Protein AF-A0A1G8QAU8-F1 (afdb_monomer_lite)

InterPro domains:
  IPR041407 MazG, C-terminal [PF18722] (185-366)

Organism: NCBI:txid29435

Foldseek 3Di:
DQPPVVQVVLLVLLVLLPPCPVPDLLVLLVQLLVLLVQLLVLLVCCVVPPPVDPSQVSNLASLLSNQSSLQVLLVLVVHGPSVLVCVLPVPFDWDWDADPDPPCGIDTHGDADPDALNRLSVQLSVLSVVSNVADSNRCDSVSSNSNVVSSVNNCRNSVHDVVSSSVVSSQQSCLARPDDPLVPADQPPPPADPLLFLDQKFKWWWAQDPVRWIWIDTVPDTFDDTDHCPDPDRPLCSLLVLLLLLCCQLLVAHLQVCVRSVNHRVVDVVCSPQRNNPLNNVLSVVLSVVVSVVCSVVVLCPPPPFDDVVNLVVNLVSCPPYPSNVRGSVSVRSSSNQSSVQSVVCVVPVIFMWIGHNSVSHIDTDRDDVVVVD

Sequence (374 aa):
MSGFQFITVYEGKISDTDRLSDKPWHLLSFGLYGEVGSILSVSKKAYRENAAFDQDKSLVEELGDALWYFSRLCNRRDTSVAKVLEVIYKDSSRYAISTSIKNHPIGFVPVQTKLDLIESSRVLGYKASAFLVSDVNQISSDLLEDFLKAYIDVVSSSGVSFKDVIDNNLEKSLGRFLPPALGELPDFDKGEDQDEQLPREFIIEVSQRSNGKTYMKKGDVFIGDPLTDNIEVEDGYRFHDVFHMAYAVILHWSPVFRALLKNKRKSNPEKDESQDGGRAIVIEEGLSAWIFSIAKEKDYFETQSELSFDILKNVKQFVQGYEVDVCPYALFEKAILDGYKVFRELKINGRGYIIGSREKRSLEYSLENPRDAT

Secondary structure (DSSP, 8-state):
--S-HHHHHHHHHSGGG-TTTTS-THHHHHHHHHHHHHHHHHHHHHHHHGGGS-HHHHHHHHHHHHHHHHHHHHHHTT--HHHHHHHHHHT--EEEEE--STT--EEEEEPPPS--HHHHHHHHHHHHHHHHHS-GGG--HHHHHHHHHHHHHHHHHH---HHHHHHHHHHHHHHHHSPP-GGGS--TTTTS-GGGSPPSEEEEEEEE-TTS-EEEEETTEEEEEEE---SSS--SGGGTHHHHHHIIIIIS--HHHHHHHT---TTSHHHHHHTSSHHHHHHHHHHHHHHHHHHHTTGGGTT-SS--HHHHHHHHHHTTTSGGGGS-HHHHHHHHHHHHHHHHHHHHHSEEEEEEETTTTEEEEESS-TTS--

Structure (mmCIF, N/CA/C/O backbone):
data_AF-A0A1G8QAU8-F1
#
_entry.id   AF-A0A1G8QAU8-F1
#
loop_
_atom_site.group_PDB
_atom_site.id
_atom_site.type_symbol
_atom_site.label_atom_id
_atom_site.label_alt_id
_atom_site.label_comp_id
_atom_site.label_asym_id
_atom_site.label_entity_id
_atom_site.label_seq_id
_atom_site.pdbx_PDB_ins_code
_atom_site.Cartn_x
_atom_site.Cartn_y
_atom_site.Cartn_z
_atom_site.occupancy
_atom_site.B_iso_or_equiv
_atom_site.auth_seq_id
_atom_site.auth_comp_id
_atom_site.auth_asym_id
_atom_site.auth_atom_id
_atom_site.pdbx_PDB_model_num
ATOM 1 N N . MET A 1 1 ? 0.252 -4.889 -35.640 1.00 48.31 1 MET A N 1
ATOM 2 C CA . MET A 1 1 ? 0.238 -5.091 -34.176 1.00 48.31 1 MET A CA 1
ATOM 3 C C . MET A 1 1 ? 1.651 -4.869 -33.680 1.00 48.31 1 MET A C 1
ATOM 5 O O . MET A 1 1 ? 2.558 -5.403 -34.308 1.00 48.31 1 MET A O 1
ATOM 9 N N . SER A 1 2 ? 1.833 -4.056 -32.635 1.00 58.66 2 SER A N 1
ATOM 10 C CA . SER A 1 2 ? 3.135 -3.918 -31.971 1.00 58.66 2 SER A CA 1
ATOM 11 C C . SER A 1 2 ? 3.600 -5.286 -31.470 1.00 58.66 2 SER A C 1
ATOM 13 O O . SER A 1 2 ? 2.790 -6.049 -30.941 1.00 58.66 2 SER A O 1
ATOM 15 N N . GLY A 1 3 ? 4.887 -5.601 -31.630 1.00 74.88 3 GLY A N 1
ATOM 16 C CA . GLY A 1 3 ? 5.480 -6.836 -31.101 1.00 74.88 3 GLY A CA 1
ATOM 17 C C . GLY A 1 3 ? 5.571 -6.873 -29.569 1.00 74.88 3 GLY A C 1
ATOM 18 O O . GLY A 1 3 ? 5.862 -7.926 -29.009 1.00 74.88 3 GLY A O 1
ATOM 19 N N . PHE A 1 4 ? 5.296 -5.755 -28.887 1.00 88.12 4 PHE A N 1
ATOM 20 C CA . PHE A 1 4 ? 5.461 -5.580 -27.440 1.00 88.12 4 PHE A CA 1
ATOM 21 C C . PHE A 1 4 ? 4.116 -5.453 -26.709 1.00 88.12 4 PHE A C 1
ATOM 23 O O . PHE A 1 4 ? 3.927 -4.587 -25.862 1.00 88.12 4 PHE A O 1
ATOM 30 N N . GLN A 1 5 ? 3.156 -6.333 -27.010 1.00 89.56 5 GLN A N 1
ATOM 31 C CA . GLN A 1 5 ? 1.798 -6.255 -26.451 1.00 89.56 5 GLN A CA 1
ATOM 32 C C . GLN A 1 5 ? 1.758 -6.217 -24.912 1.00 89.56 5 GLN A C 1
ATOM 34 O O . GLN A 1 5 ? 0.912 -5.526 -24.348 1.00 89.56 5 GLN A O 1
ATOM 39 N N . PHE A 1 6 ? 2.666 -6.921 -24.226 1.00 92.75 6 PHE A N 1
ATOM 40 C CA . PHE A 1 6 ? 2.698 -6.945 -22.760 1.00 92.75 6 PHE A CA 1
ATOM 41 C C . PHE A 1 6 ? 2.899 -5.541 -22.165 1.00 92.75 6 PHE A C 1
ATOM 43 O O . PHE A 1 6 ? 2.214 -5.192 -21.205 1.00 92.75 6 PHE A O 1
ATOM 50 N N . ILE A 1 7 ? 3.779 -4.720 -22.759 1.00 95.50 7 ILE A N 1
ATOM 51 C CA . ILE A 1 7 ? 4.048 -3.377 -22.242 1.00 95.50 7 ILE A CA 1
ATOM 52 C C . ILE A 1 7 ? 2.916 -2.425 -22.613 1.00 95.50 7 ILE A C 1
ATOM 54 O O . ILE A 1 7 ? 2.519 -1.620 -21.787 1.00 95.50 7 ILE A O 1
ATOM 58 N N . THR A 1 8 ? 2.303 -2.579 -23.792 1.00 95.56 8 THR A N 1
ATOM 59 C CA . THR A 1 8 ? 1.107 -1.802 -24.152 1.00 95.56 8 THR A CA 1
ATOM 60 C C . THR A 1 8 ? -0.039 -2.048 -23.168 1.00 95.56 8 THR A C 1
ATOM 62 O O . THR A 1 8 ? -0.718 -1.107 -22.761 1.00 95.56 8 THR A O 1
ATOM 65 N N . VAL A 1 9 ? -0.246 -3.304 -22.753 1.00 95.38 9 VAL A N 1
ATOM 66 C CA . VAL A 1 9 ? -1.246 -3.653 -21.731 1.00 95.38 9 VAL A CA 1
ATOM 67 C C . VAL A 1 9 ? -0.881 -3.042 -20.378 1.00 95.38 9 VAL A C 1
ATOM 69 O O . VAL A 1 9 ? -1.757 -2.494 -19.713 1.00 95.38 9 VAL A O 1
ATOM 72 N N . TYR A 1 10 ? 0.391 -3.110 -19.979 1.00 96.50 10 TYR A N 1
ATOM 73 C CA . TYR A 1 10 ? 0.882 -2.469 -18.760 1.00 96.50 10 TYR A CA 1
ATOM 74 C C . TYR A 1 10 ? 0.614 -0.955 -18.768 1.00 96.50 10 TYR A C 1
ATOM 76 O O . TYR A 1 10 ? -0.063 -0.457 -17.873 1.00 96.50 10 TYR A O 1
ATOM 84 N N . GLU A 1 11 ? 1.055 -0.244 -19.812 1.00 95.62 11 GLU A N 1
ATOM 85 C CA . GLU A 1 11 ? 0.909 1.210 -19.963 1.00 95.62 11 GLU A CA 1
ATOM 86 C C . GLU A 1 11 ? -0.553 1.665 -19.910 1.00 95.62 11 GLU A C 1
ATOM 88 O O . GLU A 1 11 ? -0.849 2.711 -19.327 1.00 95.62 11 GLU A O 1
ATOM 93 N N . GLY A 1 12 ? -1.456 0.872 -20.498 1.00 94.88 12 GLY A N 1
ATOM 94 C CA . GLY A 1 12 ? -2.895 1.120 -20.464 1.00 94.88 12 GLY A CA 1
ATOM 95 C C . GLY A 1 12 ? -3.521 0.902 -19.087 1.00 94.88 12 GLY A C 1
ATOM 96 O O . GLY A 1 12 ? -4.448 1.614 -18.735 1.00 94.88 12 GLY A O 1
ATOM 97 N N . LYS A 1 13 ? -3.019 -0.043 -18.283 1.00 94.69 13 LYS A N 1
ATOM 98 C CA . LYS A 1 13 ? -3.518 -0.258 -16.913 1.00 94.69 13 LYS A CA 1
ATOM 99 C C . LYS A 1 13 ? -3.046 0.825 -15.948 1.00 94.69 13 LYS A C 1
ATOM 101 O O . LYS A 1 13 ? -3.813 1.255 -15.096 1.00 94.69 13 LYS A O 1
ATOM 106 N N . ILE A 1 14 ? -1.793 1.264 -16.065 1.00 94.88 14 ILE A N 1
ATOM 107 C CA . ILE A 1 14 ? -1.234 2.271 -15.154 1.00 94.88 14 ILE A CA 1
ATOM 108 C C . ILE A 1 14 ? -1.636 3.708 -15.517 1.00 94.88 14 ILE A C 1
ATOM 110 O O . ILE A 1 14 ? -1.279 4.625 -14.779 1.00 94.88 14 ILE A O 1
ATOM 114 N N . SER A 1 15 ? -2.360 3.944 -16.621 1.00 92.12 15 SER A N 1
ATOM 115 C CA . SER A 1 15 ? -2.731 5.301 -17.052 1.00 92.12 15 SER A CA 1
ATOM 116 C C . SER A 1 15 ? -3.450 6.085 -15.964 1.00 92.12 15 SER A C 1
ATOM 118 O O . SER A 1 15 ? -3.092 7.228 -15.690 1.00 92.12 15 SER A O 1
ATOM 120 N N . ASP A 1 16 ? -4.384 5.421 -15.293 1.00 90.31 16 ASP A N 1
ATOM 121 C CA . ASP A 1 16 ? -5.290 6.039 -14.326 1.00 90.31 16 ASP A CA 1
ATOM 122 C C . ASP A 1 16 ? -4.643 6.182 -12.938 1.00 90.31 16 ASP A C 1
ATOM 124 O O . ASP A 1 16 ? -5.248 6.699 -12.003 1.00 90.31 16 ASP A O 1
ATOM 128 N N . THR A 1 17 ? -3.388 5.743 -12.803 1.00 92.56 17 THR A N 1
ATOM 129 C CA . THR A 1 17 ? -2.591 5.896 -11.579 1.00 92.56 17 THR A CA 1
ATOM 130 C C . THR A 1 17 ? -1.746 7.176 -11.576 1.00 92.56 17 THR A C 1
ATOM 132 O O . THR A 1 17 ? -1.158 7.509 -10.549 1.00 92.56 17 THR A O 1
ATOM 135 N N . ASP A 1 18 ? -1.684 7.921 -12.693 1.00 91.31 18 ASP A N 1
ATOM 136 C CA . ASP A 1 18 ? -0.905 9.164 -12.796 1.00 91.31 18 ASP A CA 1
ATOM 137 C C . ASP A 1 18 ? -1.572 10.326 -12.045 1.00 91.31 18 ASP A C 1
ATOM 139 O O . ASP A 1 18 ? -2.350 11.099 -12.601 1.00 91.31 18 ASP A O 1
ATOM 143 N N . ARG A 1 19 ? -1.204 10.496 -10.773 1.00 87.62 19 ARG A N 1
ATOM 144 C CA . ARG A 1 19 ? -1.598 11.660 -9.957 1.00 87.62 19 ARG A CA 1
ATOM 145 C C . ARG A 1 19 ? -0.753 12.912 -10.213 1.00 87.62 19 ARG A C 1
ATOM 147 O O . ARG A 1 19 ? -0.934 13.924 -9.538 1.00 87.62 19 ARG A O 1
ATOM 154 N N . LEU A 1 20 ? 0.189 12.851 -11.153 1.00 88.00 20 LEU A N 1
ATOM 155 C CA . LEU A 1 20 ? 1.069 13.955 -11.530 1.00 88.00 20 LEU A CA 1
ATOM 156 C C . LEU A 1 20 ? 0.673 14.565 -12.882 1.00 88.00 20 LEU A C 1
ATOM 158 O O . LEU A 1 20 ? 1.399 15.423 -13.394 1.00 88.00 20 LEU A O 1
ATOM 162 N N . SER A 1 21 ? -0.453 14.146 -13.478 1.00 84.19 21 SER A N 1
ATOM 163 C CA . SER A 1 21 ? -0.940 14.593 -14.794 1.00 84.19 21 SER A CA 1
ATOM 164 C C . SER A 1 21 ? -0.994 16.119 -14.931 1.00 84.19 21 SER A C 1
ATOM 166 O O . SER A 1 21 ? -0.590 16.666 -15.955 1.00 84.19 21 SER A O 1
ATOM 168 N N . ASP A 1 22 ? -1.435 16.803 -13.876 1.00 84.25 22 ASP A N 1
ATOM 169 C CA . ASP A 1 22 ? -1.596 18.259 -13.780 1.00 84.25 22 ASP A CA 1
ATOM 170 C C . ASP A 1 22 ? -0.401 18.970 -13.115 1.00 84.25 22 ASP A C 1
ATOM 172 O O . ASP A 1 22 ? -0.393 20.196 -12.987 1.00 84.25 22 ASP A O 1
ATOM 176 N N . LYS A 1 23 ? 0.608 18.218 -12.661 1.00 87.75 23 LYS A N 1
ATOM 177 C CA . LYS A 1 23 ? 1.760 18.744 -11.922 1.00 87.75 23 LYS A CA 1
ATOM 178 C C . LYS A 1 23 ? 2.941 19.057 -12.848 1.00 87.75 23 LYS A C 1
ATOM 180 O O . LYS A 1 23 ? 3.003 18.555 -13.976 1.00 87.75 23 LYS A O 1
ATOM 185 N N . PRO A 1 24 ? 3.912 19.872 -12.388 1.00 87.62 24 PRO A N 1
ATOM 186 C CA . PRO A 1 24 ? 5.117 20.144 -13.157 1.00 87.62 24 PRO A CA 1
ATOM 187 C C . PRO A 1 24 ? 5.857 18.860 -13.548 1.00 87.62 24 PRO A C 1
ATOM 189 O O . PRO A 1 24 ? 6.112 17.993 -12.713 1.00 87.62 24 PRO A O 1
ATOM 192 N N . TRP A 1 25 ? 6.246 18.764 -14.820 1.00 84.88 25 TRP A N 1
ATOM 193 C CA . TRP A 1 25 ? 6.845 17.554 -15.392 1.00 84.88 25 TRP A CA 1
ATOM 194 C C . TRP A 1 25 ? 8.134 17.111 -14.677 1.00 84.88 25 TRP A C 1
ATOM 196 O O . TRP A 1 25 ? 8.421 15.918 -14.633 1.00 84.88 25 TRP A O 1
ATOM 206 N N . HIS A 1 26 ? 8.890 18.046 -14.086 1.00 89.56 26 HIS A N 1
ATOM 207 C CA . HIS A 1 26 ? 10.154 17.752 -13.402 1.00 89.56 26 HIS A CA 1
ATOM 208 C C . HIS A 1 26 ? 9.980 16.802 -12.210 1.00 89.56 26 HIS A C 1
ATOM 210 O O . HIS A 1 26 ? 10.923 16.099 -11.862 1.00 89.56 26 HIS A O 1
ATOM 216 N N . LEU A 1 27 ? 8.778 16.716 -11.626 1.00 92.62 27 LEU A N 1
ATOM 217 C CA . LEU A 1 27 ? 8.480 15.739 -10.577 1.00 92.62 27 LEU A CA 1
ATOM 218 C C . LEU A 1 27 ? 8.604 14.295 -11.084 1.00 92.62 27 LEU A C 1
ATOM 220 O O . LEU A 1 27 ? 9.064 13.437 -10.337 1.00 92.62 27 LEU A O 1
ATOM 224 N N . LEU A 1 28 ? 8.276 14.031 -12.356 1.00 93.56 28 LEU A N 1
ATOM 225 C CA . LEU A 1 28 ? 8.479 12.713 -12.965 1.00 93.56 28 LEU A CA 1
ATOM 226 C C . LEU A 1 28 ? 9.967 12.393 -13.132 1.00 93.56 28 LEU A C 1
ATOM 228 O O . LEU A 1 28 ? 10.373 11.259 -12.900 1.00 93.56 28 LEU A O 1
ATOM 232 N N . SER A 1 29 ? 10.789 13.384 -13.490 1.00 93.44 29 SER A N 1
ATOM 233 C CA . SER A 1 29 ? 12.244 13.208 -13.565 1.00 93.44 29 SER A CA 1
ATOM 234 C C . SER A 1 29 ? 12.874 12.998 -12.193 1.00 93.44 29 SER A C 1
ATOM 236 O O . SER A 1 29 ? 13.786 12.185 -12.064 1.00 93.44 29 SER A O 1
ATOM 238 N N . PHE A 1 30 ? 12.395 13.706 -11.165 1.00 95.06 30 PHE A N 1
ATOM 239 C CA . PHE A 1 30 ? 12.854 13.514 -9.789 1.00 95.06 30 PHE A CA 1
ATOM 240 C C . PHE A 1 30 ? 12.496 12.120 -9.286 1.00 95.06 30 PHE A C 1
ATOM 242 O O . PHE A 1 30 ? 13.358 11.451 -8.727 1.00 95.06 30 PHE A O 1
ATOM 249 N N . GLY A 1 31 ? 11.264 11.675 -9.552 1.00 95.69 31 GLY A N 1
ATOM 250 C CA . GLY A 1 31 ? 10.817 10.316 -9.271 1.00 95.69 31 GLY A CA 1
ATOM 251 C C . GLY A 1 31 ? 11.693 9.282 -9.968 1.00 95.69 31 GLY A C 1
ATOM 252 O O . GLY A 1 31 ? 12.359 8.509 -9.293 1.00 95.69 31 GLY A O 1
ATOM 253 N N . LEU A 1 32 ? 11.809 9.345 -11.302 1.00 97.50 32 LEU A N 1
ATOM 254 C CA . LEU A 1 32 ? 12.638 8.417 -12.080 1.00 97.50 32 LEU A CA 1
ATOM 255 C C . LEU A 1 32 ? 14.073 8.331 -11.546 1.00 97.50 32 LEU A C 1
ATOM 257 O O . LEU A 1 32 ? 14.613 7.240 -11.375 1.00 97.50 32 LEU A O 1
ATOM 261 N N . TYR A 1 33 ? 14.701 9.481 -11.293 1.00 97.25 33 TYR A N 1
ATOM 262 C CA . TYR A 1 33 ? 16.070 9.521 -10.791 1.00 97.25 33 TYR A CA 1
ATOM 263 C C . TYR A 1 33 ? 16.183 8.981 -9.359 1.00 97.25 33 TYR A C 1
ATOM 265 O O . TYR A 1 33 ? 17.166 8.313 -9.038 1.00 97.25 33 TYR A O 1
ATOM 273 N N . GLY A 1 34 ? 15.178 9.241 -8.518 1.00 97.56 34 GLY A N 1
ATOM 274 C CA . GLY A 1 34 ? 15.058 8.686 -7.172 1.00 97.56 34 GLY A CA 1
ATOM 275 C C . GLY A 1 34 ? 15.015 7.160 -7.185 1.00 97.56 34 GLY A C 1
ATOM 276 O O . GLY A 1 34 ? 15.871 6.539 -6.556 1.00 97.56 34 GLY A O 1
ATOM 277 N N . GLU A 1 35 ? 14.118 6.568 -7.978 1.00 97.88 35 GLU A N 1
ATOM 278 C CA . GLU A 1 35 ? 13.985 5.104 -8.076 1.00 97.88 35 GLU A CA 1
ATOM 279 C C . GLU A 1 35 ? 15.244 4.455 -8.657 1.00 97.88 35 GLU A C 1
ATOM 281 O O . GLU A 1 35 ? 15.717 3.423 -8.182 1.00 97.88 35 GLU A O 1
ATOM 286 N N . VAL A 1 36 ? 15.884 5.098 -9.639 1.00 98.38 36 VAL A N 1
ATOM 287 C CA . VAL A 1 36 ? 17.190 4.641 -10.127 1.00 98.38 36 VAL A CA 1
ATOM 288 C C . VAL A 1 36 ? 18.245 4.700 -9.014 1.00 98.38 36 VAL A C 1
ATOM 290 O O . VAL A 1 36 ? 19.023 3.761 -8.855 1.00 98.38 36 VAL A O 1
ATOM 293 N N . GLY A 1 37 ? 18.254 5.744 -8.184 1.00 97.94 37 GLY A N 1
ATOM 294 C CA . GLY A 1 37 ? 19.102 5.819 -6.990 1.00 97.94 37 GLY A CA 1
ATOM 295 C C . GLY A 1 37 ? 18.850 4.683 -5.987 1.00 97.94 37 GLY A C 1
ATOM 296 O O . GLY A 1 37 ? 19.805 4.153 -5.397 1.00 97.94 37 GLY A O 1
ATOM 297 N N . SER A 1 38 ? 17.596 4.258 -5.830 1.00 96.69 38 SER A N 1
ATOM 298 C CA . SER A 1 38 ? 17.225 3.078 -5.044 1.00 96.69 38 SER A CA 1
ATOM 299 C C . SER A 1 38 ? 17.772 1.790 -5.666 1.00 96.69 38 SER A C 1
ATOM 301 O O . SER A 1 38 ? 18.429 1.023 -4.959 1.00 96.69 38 SER A O 1
ATOM 303 N N . ILE A 1 39 ? 17.661 1.598 -6.988 1.00 97.44 39 ILE A N 1
ATOM 304 C CA . ILE A 1 39 ? 18.277 0.467 -7.718 1.00 97.44 39 ILE A CA 1
ATOM 305 C C . ILE A 1 39 ? 19.795 0.409 -7.474 1.00 97.44 39 ILE A C 1
ATOM 307 O O . ILE A 1 39 ? 20.339 -0.658 -7.169 1.00 97.44 39 ILE A O 1
ATOM 311 N N . LEU A 1 40 ? 20.498 1.547 -7.549 1.00 96.50 40 LEU A N 1
ATOM 312 C CA . LEU A 1 40 ? 21.934 1.619 -7.237 1.00 96.50 40 LEU A CA 1
ATOM 313 C C . LEU A 1 40 ? 22.211 1.225 -5.778 1.00 96.50 40 LEU A C 1
ATOM 315 O O . LEU A 1 40 ? 23.188 0.529 -5.486 1.00 96.50 40 LEU A O 1
ATOM 319 N N . SER A 1 41 ? 21.358 1.658 -4.850 1.00 95.12 41 SER A N 1
ATOM 320 C CA . SER A 1 41 ? 21.486 1.343 -3.425 1.00 95.12 41 SER A CA 1
ATOM 321 C C . SER A 1 41 ? 21.289 -0.145 -3.142 1.00 95.12 41 SER A C 1
ATOM 323 O O . SER A 1 41 ? 22.064 -0.714 -2.371 1.00 95.12 41 SER A O 1
ATOM 325 N N . VAL A 1 42 ? 20.303 -0.775 -3.782 1.00 92.81 42 VAL A N 1
ATOM 326 C CA . VAL A 1 42 ? 20.032 -2.218 -3.708 1.00 92.81 42 VAL A CA 1
ATOM 327 C C . VAL A 1 42 ? 21.190 -3.008 -4.320 1.00 92.81 42 VAL A C 1
ATOM 329 O O . VAL A 1 42 ? 21.727 -3.898 -3.666 1.00 92.81 42 VAL A O 1
ATOM 332 N N . SER A 1 43 ? 21.675 -2.612 -5.499 1.00 91.00 43 SER A N 1
ATOM 333 C CA . SER A 1 43 ? 22.819 -3.252 -6.171 1.00 91.00 43 SER A CA 1
ATOM 334 C C . SER A 1 43 ? 24.101 -3.186 -5.333 1.00 91.00 43 SER A C 1
ATOM 336 O O . SER A 1 43 ? 24.825 -4.171 -5.192 1.00 91.00 43 SER A O 1
ATOM 338 N N . LYS A 1 44 ? 24.360 -2.042 -4.686 1.00 92.19 44 LYS A N 1
ATOM 339 C CA . LYS A 1 44 ? 25.470 -1.883 -3.734 1.00 92.19 44 LYS A CA 1
ATOM 340 C C . LYS A 1 44 ? 25.327 -2.808 -2.519 1.00 92.19 44 LYS A C 1
ATOM 342 O O . LYS A 1 44 ? 26.323 -3.374 -2.071 1.00 92.19 44 LYS A O 1
ATOM 347 N N . LYS A 1 45 ? 24.119 -2.933 -1.954 1.00 89.50 45 LYS A N 1
ATOM 348 C CA . LYS A 1 45 ? 23.850 -3.826 -0.811 1.00 89.50 45 LYS A CA 1
ATOM 349 C C . LYS A 1 45 ? 24.045 -5.287 -1.201 1.00 89.50 45 LYS A C 1
ATOM 351 O O . LYS A 1 45 ? 24.766 -5.981 -0.497 1.00 89.50 45 LYS A O 1
ATOM 356 N N . ALA A 1 46 ? 23.509 -5.706 -2.345 1.00 84.62 46 ALA A N 1
ATOM 357 C CA . ALA A 1 46 ? 23.701 -7.040 -2.906 1.00 84.62 46 ALA A CA 1
ATOM 358 C C . ALA A 1 46 ? 25.186 -7.419 -3.014 1.00 84.62 46 ALA A C 1
ATOM 360 O O . ALA A 1 46 ? 25.601 -8.472 -2.535 1.00 84.62 46 ALA A O 1
ATOM 361 N N . TYR A 1 47 ? 26.012 -6.511 -3.542 1.00 83.69 47 TYR A N 1
ATOM 362 C CA . TYR A 1 47 ? 27.458 -6.723 -3.623 1.00 83.69 47 TYR A CA 1
ATOM 363 C C . TYR A 1 47 ? 28.131 -6.852 -2.244 1.00 83.69 47 TYR A C 1
ATOM 365 O O . TYR A 1 47 ? 29.076 -7.621 -2.082 1.00 83.69 47 TYR A O 1
ATOM 373 N N . ARG A 1 48 ? 27.659 -6.106 -1.235 1.00 83.75 48 ARG A N 1
ATOM 374 C CA . ARG A 1 48 ? 28.226 -6.110 0.125 1.00 83.75 48 ARG A CA 1
ATOM 375 C C . ARG A 1 48 ? 27.791 -7.317 0.962 1.00 83.75 48 ARG A C 1
ATOM 377 O O . ARG A 1 48 ? 28.587 -7.820 1.748 1.00 83.75 48 ARG A O 1
ATOM 384 N N . GLU A 1 49 ? 26.525 -7.708 0.859 1.00 78.00 49 GLU A N 1
ATOM 385 C CA . GLU A 1 49 ? 25.839 -8.587 1.820 1.00 78.00 49 GLU A CA 1
ATOM 386 C C . GLU A 1 49 ? 25.548 -9.990 1.267 1.00 78.00 49 GLU A C 1
ATOM 388 O O . GLU A 1 49 ? 25.208 -10.888 2.039 1.00 78.00 49 GLU A O 1
ATOM 393 N N . ASN A 1 50 ? 25.768 -10.211 -0.037 1.00 68.50 50 ASN A N 1
ATOM 394 C CA . ASN A 1 50 ? 25.628 -11.505 -0.710 1.00 68.50 50 ASN A CA 1
ATOM 395 C C . ASN A 1 50 ? 24.276 -12.181 -0.361 1.00 68.50 50 ASN A C 1
ATOM 397 O O . ASN A 1 50 ? 23.245 -11.514 -0.345 1.00 68.50 50 ASN A O 1
ATOM 401 N N . ALA A 1 51 ? 24.259 -13.481 -0.042 1.00 62.00 51 ALA A N 1
ATOM 402 C CA . ALA A 1 51 ? 23.041 -14.271 0.182 1.00 62.00 51 ALA A CA 1
ATOM 403 C C . ALA A 1 51 ? 22.160 -13.859 1.388 1.00 62.00 51 ALA A C 1
ATOM 405 O O . ALA A 1 51 ? 21.097 -14.444 1.578 1.00 62.00 51 ALA A O 1
ATOM 406 N N . ALA A 1 52 ? 22.582 -12.907 2.228 1.00 60.59 52 ALA A N 1
ATOM 407 C CA . ALA A 1 52 ? 21.806 -12.471 3.397 1.00 60.59 52 ALA A CA 1
ATOM 408 C C . ALA A 1 52 ? 20.752 -11.394 3.074 1.00 60.59 52 ALA A C 1
ATOM 410 O O . ALA A 1 52 ? 19.941 -11.054 3.936 1.00 60.59 52 ALA A O 1
ATOM 411 N N . PHE A 1 53 ? 20.768 -10.847 1.857 1.00 67.12 53 PHE A N 1
ATOM 412 C CA . PHE A 1 53 ? 19.890 -9.768 1.424 1.00 67.12 53 PHE A CA 1
ATOM 413 C C . PHE A 1 53 ? 18.898 -10.285 0.373 1.00 67.12 53 PHE A C 1
ATOM 415 O O . PHE A 1 53 ? 19.315 -10.850 -0.636 1.00 67.12 53 PHE A O 1
ATOM 422 N N . ASP A 1 54 ? 17.593 -10.082 0.599 1.00 74.12 54 ASP A N 1
ATOM 423 C CA . ASP A 1 54 ? 16.533 -10.371 -0.385 1.00 74.12 54 ASP A CA 1
ATOM 424 C C . ASP A 1 54 ? 16.575 -9.327 -1.515 1.00 74.12 54 ASP A C 1
ATOM 426 O O . ASP A 1 54 ? 15.798 -8.365 -1.585 1.00 74.12 54 ASP A O 1
ATOM 430 N N . GLN A 1 55 ? 17.597 -9.490 -2.354 1.00 79.62 55 GLN A N 1
ATOM 431 C CA . GLN A 1 55 ? 17.905 -8.635 -3.487 1.00 79.62 55 GLN A CA 1
ATOM 432 C C . GLN A 1 55 ? 16.766 -8.640 -4.500 1.00 79.62 55 GLN A C 1
ATOM 434 O O . GLN A 1 55 ? 16.423 -7.578 -5.016 1.00 79.62 55 GLN A O 1
ATOM 439 N N . ASP A 1 56 ? 16.197 -9.811 -4.775 1.00 84.25 56 ASP A N 1
ATOM 440 C CA . ASP A 1 56 ? 15.244 -9.993 -5.863 1.00 84.25 56 ASP A CA 1
ATOM 441 C C . ASP A 1 56 ? 13.960 -9.225 -5.582 1.00 84.25 56 ASP A C 1
ATOM 443 O O . ASP A 1 56 ? 13.538 -8.427 -6.418 1.00 84.25 56 ASP A O 1
ATOM 447 N N . LYS A 1 57 ? 13.391 -9.366 -4.377 1.00 87.31 57 LYS A N 1
ATOM 448 C CA . LYS A 1 57 ? 12.185 -8.622 -3.994 1.00 87.31 57 LYS A CA 1
ATOM 449 C C . LYS A 1 57 ? 12.403 -7.111 -4.058 1.00 87.31 57 LYS A C 1
ATOM 451 O O . LYS A 1 57 ? 11.564 -6.394 -4.598 1.00 87.31 57 LYS A O 1
ATOM 456 N N . SER A 1 58 ? 13.537 -6.638 -3.539 1.00 90.00 58 SER A N 1
ATOM 457 C CA . SER A 1 58 ? 13.858 -5.207 -3.539 1.00 90.00 58 SER A CA 1
ATOM 458 C C . SER A 1 58 ? 14.063 -4.682 -4.963 1.00 90.00 58 SER A C 1
ATOM 460 O O . SER A 1 58 ? 13.479 -3.673 -5.333 1.00 90.00 58 SER A O 1
ATOM 462 N N . LEU A 1 59 ? 14.845 -5.371 -5.803 1.00 93.81 59 LEU A N 1
ATOM 463 C CA . LEU A 1 59 ? 15.067 -4.949 -7.189 1.00 93.81 59 LEU A CA 1
ATOM 464 C C . LEU A 1 59 ? 13.780 -4.964 -8.008 1.00 93.81 59 LEU A C 1
ATOM 466 O O . LEU A 1 59 ? 13.569 -4.037 -8.782 1.00 93.81 59 LEU A O 1
ATOM 470 N N . VAL A 1 60 ? 12.932 -5.984 -7.843 1.00 96.38 60 VAL A N 1
ATOM 471 C CA . VAL A 1 60 ? 11.628 -6.071 -8.516 1.00 96.38 60 VAL A CA 1
ATOM 472 C C . VAL A 1 60 ? 10.788 -4.826 -8.236 1.00 96.38 60 VAL A C 1
ATOM 474 O O . VAL A 1 60 ? 10.231 -4.246 -9.169 1.00 96.38 60 VAL A O 1
ATOM 477 N N . GLU A 1 61 ? 10.750 -4.386 -6.977 1.00 94.75 61 GLU A N 1
ATOM 478 C CA . GLU A 1 61 ? 9.997 -3.204 -6.562 1.00 94.75 61 GLU A CA 1
ATOM 479 C C . GLU A 1 61 ? 10.539 -1.916 -7.205 1.00 94.75 61 GLU A C 1
ATOM 481 O O . GLU A 1 61 ? 9.777 -1.186 -7.848 1.00 94.75 61 GLU A O 1
ATOM 486 N N . GLU A 1 62 ? 11.846 -1.667 -7.080 1.00 97.06 62 GLU A N 1
ATOM 487 C CA . GLU A 1 62 ? 12.487 -0.432 -7.559 1.00 97.06 62 GLU A CA 1
ATOM 488 C C . GLU A 1 62 ? 12.527 -0.352 -9.097 1.00 97.06 62 GLU A C 1
ATOM 490 O O . GLU A 1 62 ? 12.301 0.703 -9.693 1.00 97.06 62 GLU A O 1
ATOM 495 N N . LEU A 1 63 ? 12.765 -1.481 -9.779 1.00 98.38 63 LEU A N 1
ATOM 496 C CA . LEU A 1 63 ? 12.691 -1.564 -11.243 1.00 98.38 63 LEU A CA 1
ATOM 497 C C . LEU A 1 63 ? 11.275 -1.291 -11.743 1.00 98.38 63 LEU A C 1
ATOM 499 O O . LEU A 1 63 ? 11.107 -0.699 -12.813 1.00 98.38 63 LEU A O 1
ATOM 503 N N . GLY A 1 64 ? 10.269 -1.724 -10.988 1.00 98.00 64 GLY A N 1
ATOM 504 C CA . GLY A 1 64 ? 8.871 -1.468 -11.284 1.00 98.00 64 GLY A CA 1
ATOM 505 C C . GLY A 1 64 ? 8.538 0.020 -11.212 1.00 98.00 64 GLY A C 1
ATOM 506 O O . GLY A 1 64 ? 7.920 0.558 -12.130 1.00 98.00 64 GLY A O 1
ATOM 507 N N . ASP A 1 65 ? 8.994 0.702 -10.161 1.00 97.38 65 ASP A N 1
ATOM 508 C CA . ASP A 1 65 ? 8.747 2.137 -9.976 1.00 97.38 65 ASP A CA 1
ATOM 509 C C . ASP A 1 65 ? 9.496 2.982 -11.010 1.00 97.38 65 ASP A C 1
ATOM 511 O O . ASP A 1 65 ? 8.910 3.880 -11.623 1.00 97.38 65 ASP A O 1
ATOM 515 N N . ALA A 1 66 ? 10.746 2.627 -11.321 1.00 98.44 66 ALA A N 1
ATOM 516 C CA . ALA A 1 66 ? 11.485 3.253 -12.413 1.00 98.44 66 ALA A CA 1
ATOM 517 C C . ALA A 1 66 ? 10.765 3.088 -13.769 1.00 98.44 66 ALA A C 1
ATOM 519 O O . ALA A 1 66 ? 10.668 4.047 -14.541 1.00 98.44 66 ALA A O 1
ATOM 520 N N . LEU A 1 67 ? 10.210 1.902 -14.056 1.00 98.50 67 LEU A N 1
ATOM 521 C CA . LEU A 1 67 ? 9.423 1.662 -15.271 1.00 98.50 67 LEU A CA 1
ATOM 522 C C . LEU A 1 67 ? 8.149 2.511 -15.307 1.00 98.50 67 LEU A C 1
ATOM 524 O O . LEU A 1 67 ? 7.809 3.052 -16.363 1.00 98.50 67 LEU A O 1
ATOM 528 N N . TRP A 1 68 ? 7.471 2.659 -14.168 1.00 98.00 68 TRP A N 1
ATOM 529 C CA . TRP A 1 68 ? 6.274 3.487 -14.052 1.00 98.00 68 TRP A CA 1
ATOM 530 C C . TRP A 1 68 ? 6.579 4.946 -14.409 1.00 98.00 68 TRP A C 1
ATOM 532 O O . TRP A 1 68 ? 5.959 5.496 -15.327 1.00 98.00 68 TRP A O 1
ATOM 542 N N . TYR A 1 69 ? 7.591 5.554 -13.774 1.00 97.50 69 TYR A N 1
ATOM 543 C CA . TYR A 1 69 ? 7.986 6.940 -14.063 1.00 97.50 69 TYR A CA 1
ATOM 544 C C . TYR A 1 69 ? 8.452 7.116 -15.508 1.00 97.50 69 TYR A C 1
ATOM 546 O O . TYR A 1 69 ? 8.068 8.085 -16.169 1.00 97.50 69 TYR A O 1
ATOM 554 N N . PHE A 1 70 ? 9.232 6.168 -16.034 1.00 97.62 70 PHE A N 1
ATOM 555 C CA . PHE A 1 70 ? 9.674 6.206 -17.424 1.00 97.62 70 PHE A CA 1
ATOM 556 C C . PHE A 1 70 ? 8.497 6.116 -18.408 1.00 97.62 70 PHE A C 1
ATOM 558 O O . PHE A 1 70 ? 8.462 6.851 -19.398 1.00 97.62 70 PHE A O 1
ATOM 565 N N . SER A 1 71 ? 7.489 5.285 -18.119 1.00 97.06 71 SER A N 1
ATOM 566 C CA . SER A 1 71 ? 6.254 5.218 -18.908 1.00 97.06 71 SER A CA 1
ATOM 567 C C . SER A 1 71 ? 5.495 6.546 -18.886 1.00 97.06 71 SER A C 1
ATOM 569 O O . SER A 1 71 ? 5.045 7.008 -19.938 1.00 97.06 71 SER A O 1
ATOM 571 N N . ARG A 1 72 ? 5.393 7.205 -17.723 1.00 94.94 72 ARG A N 1
ATOM 572 C CA . ARG A 1 72 ? 4.761 8.532 -17.626 1.00 94.94 72 ARG A CA 1
ATOM 573 C C . ARG A 1 72 ? 5.533 9.587 -18.420 1.00 94.94 72 ARG A C 1
ATOM 575 O O . ARG A 1 72 ? 4.919 10.376 -19.132 1.00 94.94 72 ARG A O 1
ATOM 582 N N . LEU A 1 73 ? 6.867 9.570 -18.377 1.00 93.69 73 LEU A N 1
ATOM 583 C CA . LEU A 1 73 ? 7.705 10.463 -19.187 1.00 93.69 73 LEU A CA 1
ATOM 584 C C . LEU A 1 73 ? 7.534 10.217 -20.691 1.00 93.69 73 LEU A C 1
ATOM 586 O O . LEU A 1 73 ? 7.389 11.178 -21.445 1.00 93.69 73 LEU A O 1
ATOM 590 N N . CYS A 1 74 ? 7.480 8.955 -21.129 1.00 94.50 74 CYS A N 1
ATOM 591 C CA . CYS A 1 74 ? 7.160 8.612 -22.517 1.00 94.50 74 CYS A CA 1
ATOM 592 C C . CYS A 1 74 ? 5.797 9.186 -22.928 1.00 94.50 74 CYS A C 1
ATOM 594 O O . CYS A 1 74 ? 5.677 9.793 -23.993 1.00 94.50 74 CYS A O 1
ATOM 596 N N . ASN A 1 75 ? 4.789 9.061 -22.061 1.00 92.69 75 ASN A N 1
ATOM 597 C CA . ASN A 1 75 ? 3.462 9.609 -22.316 1.00 92.69 75 ASN A CA 1
ATOM 598 C C . ASN A 1 75 ? 3.471 11.144 -22.446 1.00 92.69 75 ASN A C 1
ATOM 600 O O . ASN A 1 75 ? 2.859 11.664 -23.374 1.00 92.69 75 ASN A O 1
ATOM 604 N N . ARG A 1 76 ? 4.241 11.875 -21.621 1.00 89.88 76 ARG A N 1
ATOM 605 C CA . ARG A 1 76 ? 4.420 13.341 -21.765 1.00 89.88 76 ARG A CA 1
ATOM 606 C C . ARG A 1 76 ? 5.143 13.771 -23.044 1.00 89.88 76 ARG A C 1
ATOM 608 O O . ARG A 1 76 ? 5.180 14.960 -23.347 1.00 89.88 76 ARG A O 1
ATOM 615 N N . ARG A 1 77 ? 5.723 12.826 -23.785 1.00 90.44 77 ARG A N 1
ATOM 616 C CA . ARG A 1 77 ? 6.357 13.032 -25.097 1.00 90.44 77 ARG A CA 1
ATOM 617 C C . ARG A 1 77 ? 5.519 12.494 -26.252 1.00 90.44 77 ARG A C 1
ATOM 619 O O . ARG A 1 77 ? 6.064 12.265 -27.329 1.00 90.44 77 ARG A O 1
ATOM 626 N N . ASP A 1 78 ? 4.232 12.232 -26.021 1.00 91.81 78 ASP A N 1
ATOM 627 C CA . ASP A 1 78 ? 3.316 11.645 -27.005 1.00 91.81 78 ASP A CA 1
ATOM 628 C C . ASP A 1 78 ? 3.845 10.326 -27.614 1.00 91.81 78 ASP A C 1
ATOM 630 O O . ASP A 1 78 ? 3.534 9.931 -28.746 1.00 91.81 78 ASP A O 1
ATOM 634 N N . THR A 1 79 ? 4.661 9.605 -26.840 1.00 94.94 79 THR A N 1
ATOM 635 C CA . THR A 1 79 ? 5.207 8.294 -27.187 1.00 94.94 79 THR A CA 1
ATOM 636 C C . THR A 1 79 ? 4.846 7.259 -26.119 1.00 94.94 79 THR A C 1
ATOM 638 O O . THR A 1 79 ? 4.017 7.492 -25.244 1.00 94.94 79 THR A O 1
ATOM 641 N N . SER A 1 80 ? 5.405 6.061 -26.240 1.00 96.12 80 SER A N 1
ATOM 642 C CA . SER A 1 80 ? 5.139 4.919 -25.361 1.00 96.12 80 SER A CA 1
ATOM 643 C C . SER A 1 80 ? 6.397 4.078 -25.238 1.00 96.12 80 SER A C 1
ATOM 645 O O . SER A 1 80 ? 7.176 4.017 -26.195 1.00 96.12 80 SER A O 1
ATOM 647 N N . VAL A 1 81 ? 6.541 3.352 -24.137 1.00 97.06 81 VAL A N 1
ATOM 648 C CA . VAL A 1 81 ? 7.619 2.378 -23.949 1.00 97.06 81 VAL A CA 1
ATOM 649 C C . VAL A 1 81 ? 7.595 1.342 -25.077 1.00 97.06 81 VAL A C 1
ATOM 651 O O . VAL A 1 81 ? 8.649 1.022 -25.620 1.00 97.06 81 VAL A O 1
ATOM 654 N N . ALA A 1 82 ? 6.410 0.899 -25.522 1.00 96.12 82 ALA A N 1
ATOM 655 C CA . ALA A 1 82 ? 6.272 -0.015 -26.663 1.00 96.12 82 ALA A CA 1
ATOM 656 C C . ALA A 1 82 ? 6.969 0.500 -27.937 1.00 96.12 82 ALA A C 1
ATOM 658 O O . ALA A 1 82 ? 7.764 -0.217 -28.540 1.00 96.12 82 ALA A O 1
ATOM 659 N N . LYS A 1 83 ? 6.716 1.758 -28.321 1.00 95.50 83 LYS A N 1
ATOM 660 C CA . LYS A 1 83 ? 7.362 2.406 -29.479 1.00 95.50 83 LYS A CA 1
ATOM 661 C C . LYS A 1 83 ? 8.881 2.503 -29.314 1.00 95.50 83 LYS A C 1
ATOM 663 O O . LYS A 1 83 ? 9.606 2.277 -30.276 1.00 95.50 83 LYS A O 1
ATOM 668 N N . VAL A 1 84 ? 9.370 2.816 -28.112 1.00 95.88 84 VAL A N 1
ATOM 669 C CA . VAL A 1 84 ? 10.819 2.881 -27.845 1.00 95.88 84 VAL A CA 1
ATOM 670 C C . VAL A 1 84 ? 11.448 1.486 -27.978 1.00 95.88 84 VAL A C 1
ATOM 672 O O . VAL A 1 84 ? 12.471 1.336 -28.642 1.00 95.88 84 VAL A O 1
ATOM 675 N N . LEU A 1 85 ? 10.804 0.439 -27.445 1.00 94.31 85 LEU A N 1
ATOM 676 C CA . LEU A 1 85 ? 11.248 -0.953 -27.612 1.00 94.31 85 LEU A CA 1
ATOM 677 C C . LEU A 1 85 ? 11.273 -1.388 -29.082 1.00 94.31 85 LEU A C 1
ATOM 679 O O . LEU A 1 85 ? 12.201 -2.084 -29.491 1.00 94.31 85 LEU A O 1
ATOM 683 N N . GLU A 1 86 ? 10.287 -0.980 -29.886 1.00 92.94 86 GLU A N 1
ATOM 684 C CA . GLU A 1 86 ? 10.271 -1.259 -31.327 1.00 92.94 86 GLU A CA 1
ATOM 685 C C . GLU A 1 86 ? 11.520 -0.729 -32.025 1.00 92.94 86 GLU A C 1
ATOM 687 O O . GLU A 1 86 ? 12.111 -1.460 -32.820 1.00 92.94 86 GLU A O 1
ATOM 692 N N . VAL A 1 87 ? 11.952 0.492 -31.695 1.00 92.62 87 VAL A N 1
ATOM 693 C CA . VAL A 1 87 ? 13.170 1.084 -32.264 1.00 92.62 87 VAL A CA 1
ATOM 694 C C . VAL A 1 87 ? 14.416 0.351 -31.776 1.00 92.62 87 VAL A C 1
ATOM 696 O O . VAL A 1 87 ? 15.209 -0.099 -32.602 1.00 92.62 87 VAL A O 1
ATOM 699 N N . ILE A 1 88 ? 14.554 0.147 -30.459 1.00 91.50 88 ILE A N 1
ATOM 700 C CA . ILE A 1 88 ? 15.706 -0.549 -29.859 1.00 91.50 88 ILE A CA 1
ATOM 701 C C . ILE A 1 88 ? 15.898 -1.922 -30.499 1.00 91.50 88 ILE A C 1
ATOM 703 O O . ILE A 1 88 ? 17.011 -2.308 -30.864 1.00 91.50 88 ILE A O 1
ATOM 707 N N . TYR A 1 89 ? 14.810 -2.677 -30.641 1.00 88.25 89 TYR A N 1
ATOM 708 C CA . TYR A 1 89 ? 14.913 -4.057 -31.072 1.00 88.25 89 TYR A CA 1
ATOM 709 C C . TYR A 1 89 ? 14.919 -4.239 -32.579 1.00 88.25 89 TYR A C 1
ATOM 711 O O . TYR A 1 89 ? 15.369 -5.303 -33.002 1.00 88.25 89 TYR A O 1
ATOM 719 N N . LYS A 1 90 ? 14.489 -3.262 -33.388 1.00 87.25 90 LYS A N 1
ATOM 720 C CA . LYS A 1 90 ? 14.402 -3.382 -34.854 1.00 87.25 90 LYS A CA 1
ATOM 721 C C . LYS A 1 90 ? 15.643 -4.023 -35.483 1.00 87.25 90 LYS A C 1
ATOM 723 O O . LYS A 1 90 ? 15.492 -4.986 -36.229 1.00 87.25 90 LYS A O 1
ATOM 728 N N . ASP A 1 91 ? 16.829 -3.567 -35.081 1.00 79.62 91 ASP A N 1
ATOM 729 C CA . ASP A 1 91 ? 18.124 -4.011 -35.619 1.00 79.62 91 ASP A CA 1
ATOM 730 C C . ASP A 1 91 ? 19.010 -4.717 -34.569 1.00 79.62 91 ASP A C 1
ATOM 732 O O . ASP A 1 91 ? 20.207 -4.927 -34.768 1.00 79.62 91 ASP A O 1
ATOM 736 N N . SER A 1 92 ? 18.433 -5.102 -33.427 1.00 82.94 92 SER A N 1
ATOM 737 C CA . SER A 1 92 ? 19.167 -5.798 -32.366 1.00 82.94 92 SER A CA 1
ATOM 738 C C . SER A 1 92 ? 19.437 -7.261 -32.719 1.00 82.94 92 SER A C 1
ATOM 740 O O . SER A 1 92 ? 18.569 -7.959 -33.246 1.00 82.94 92 SER A O 1
ATOM 742 N N . SER A 1 93 ? 20.618 -7.756 -32.337 1.00 86.56 93 SER A N 1
ATOM 743 C CA . SER A 1 93 ? 20.945 -9.187 -32.400 1.00 86.56 93 SER A CA 1
ATOM 744 C C . SER A 1 93 ? 20.071 -9.992 -31.433 1.00 86.56 93 SER A C 1
ATOM 746 O O . SER A 1 93 ? 19.809 -9.559 -30.308 1.00 86.56 93 SER A O 1
ATOM 748 N N . ARG A 1 94 ? 19.617 -11.175 -31.864 1.00 89.81 94 ARG A N 1
ATOM 749 C CA . ARG A 1 94 ? 18.708 -12.044 -31.099 1.00 89.81 94 ARG A CA 1
ATOM 750 C C . ARG A 1 94 ? 19.063 -13.511 -31.301 1.00 89.81 94 ARG A C 1
ATOM 752 O O . ARG A 1 94 ? 19.522 -13.893 -32.377 1.00 89.81 94 ARG A O 1
ATOM 759 N N . TYR A 1 95 ? 18.771 -14.332 -30.301 1.00 91.56 95 TYR A N 1
ATOM 760 C CA . TYR A 1 95 ? 18.765 -15.784 -30.438 1.00 91.56 95 TYR A CA 1
ATOM 761 C C . TYR A 1 95 ? 17.348 -16.276 -30.726 1.00 91.56 95 TYR A C 1
ATOM 763 O O . TYR A 1 95 ? 16.383 -15.788 -30.135 1.00 91.56 95 TYR A O 1
ATOM 771 N N . ALA A 1 96 ? 17.227 -17.261 -31.616 1.00 93.94 96 ALA A N 1
ATOM 772 C CA . ALA A 1 96 ? 16.015 -18.057 -31.741 1.00 93.94 96 ALA A CA 1
ATOM 773 C C . ALA A 1 96 ? 16.089 -19.217 -30.740 1.00 93.94 96 ALA A C 1
ATOM 775 O O . ALA A 1 96 ? 17.067 -19.964 -30.728 1.00 93.94 96 ALA A O 1
ATOM 776 N N . ILE A 1 97 ? 15.065 -19.360 -29.907 1.00 94.94 97 ILE A N 1
ATOM 777 C CA . ILE A 1 97 ? 14.954 -20.414 -28.896 1.00 94.94 97 ILE A CA 1
ATOM 778 C C . ILE A 1 97 ? 13.684 -21.232 -29.123 1.00 94.94 97 ILE A C 1
ATOM 780 O O . ILE A 1 97 ? 12.693 -20.719 -29.645 1.00 94.94 97 ILE A O 1
ATOM 784 N N . SER A 1 98 ? 13.688 -22.496 -28.705 1.00 95.94 98 SER A N 1
ATOM 785 C CA . SER A 1 98 ? 12.460 -23.288 -28.594 1.00 95.94 98 SER A CA 1
ATOM 786 C C . SER A 1 98 ? 11.671 -22.867 -27.355 1.00 95.94 98 SER A C 1
ATOM 788 O O . SER A 1 98 ? 12.271 -22.655 -26.301 1.00 95.94 98 SER A O 1
ATOM 790 N N . THR A 1 99 ? 10.342 -22.797 -27.447 1.00 94.88 99 THR A N 1
ATOM 791 C CA . THR A 1 99 ? 9.478 -22.492 -26.291 1.00 94.88 99 THR A CA 1
ATOM 792 C C . THR A 1 99 ? 8.532 -23.647 -25.959 1.00 94.88 99 THR A C 1
ATOM 794 O O . THR A 1 99 ? 8.243 -24.494 -26.803 1.00 94.88 99 THR A O 1
ATOM 797 N N . SER A 1 100 ? 8.004 -23.647 -24.732 1.00 95.25 100 SER A N 1
ATOM 798 C CA . SER A 1 100 ? 6.960 -24.581 -24.279 1.00 95.25 100 SER A CA 1
ATOM 799 C C . SER A 1 100 ? 5.530 -24.069 -24.528 1.00 95.25 100 SER A C 1
ATOM 801 O O . SER A 1 100 ? 4.565 -24.662 -24.045 1.00 95.25 100 SER A O 1
ATOM 803 N N . ILE A 1 101 ? 5.362 -22.953 -25.245 1.00 92.81 101 ILE A N 1
ATOM 804 C CA . ILE A 1 101 ? 4.063 -22.307 -25.456 1.00 92.81 101 ILE A CA 1
ATOM 805 C C . ILE A 1 101 ? 3.364 -22.960 -26.657 1.00 92.81 101 ILE A C 1
ATOM 807 O O . ILE A 1 101 ? 3.865 -22.931 -27.784 1.00 92.81 101 ILE A O 1
ATOM 811 N N . LYS A 1 102 ? 2.176 -23.543 -26.432 1.00 94.25 102 LYS A N 1
ATOM 812 C CA . LYS A 1 102 ? 1.363 -24.162 -27.498 1.00 94.25 102 LYS A CA 1
ATOM 813 C C . LYS A 1 102 ? 1.146 -23.172 -28.648 1.00 94.25 102 LYS A C 1
ATOM 815 O O . LYS A 1 102 ? 0.811 -22.020 -28.405 1.00 94.25 102 LYS A O 1
ATOM 820 N N . ASN A 1 103 ? 1.308 -23.639 -29.888 1.00 95.00 103 ASN A N 1
ATOM 821 C CA . ASN A 1 103 ? 1.223 -22.847 -31.128 1.00 95.00 103 ASN A CA 1
ATOM 822 C C . ASN A 1 103 ? 2.300 -21.755 -31.310 1.00 95.00 103 ASN A C 1
ATOM 824 O O . ASN A 1 103 ? 2.306 -21.087 -32.340 1.00 95.00 103 ASN A O 1
ATOM 828 N N . HIS A 1 104 ? 3.247 -21.613 -30.377 1.00 93.19 104 HIS A N 1
ATOM 829 C CA . HIS A 1 104 ? 4.347 -20.648 -30.448 1.00 93.19 104 HIS A CA 1
ATOM 830 C C . HIS A 1 104 ? 5.703 -21.353 -30.243 1.00 93.19 104 HIS A C 1
ATOM 832 O O . HIS A 1 104 ? 6.400 -21.093 -29.264 1.00 93.19 104 HIS A O 1
ATOM 838 N N . PRO A 1 105 ? 6.103 -22.268 -31.148 1.00 94.31 105 PRO A N 1
ATOM 839 C CA . PRO A 1 105 ? 7.244 -23.164 -30.930 1.00 94.31 105 PRO A CA 1
ATOM 840 C C . PRO A 1 105 ? 8.607 -22.457 -30.901 1.00 94.31 105 PRO A C 1
ATOM 842 O O . PRO A 1 105 ? 9.572 -23.025 -30.395 1.00 94.31 105 PRO A O 1
ATOM 845 N N . ILE A 1 106 ? 8.693 -21.235 -31.438 1.00 95.12 106 ILE A N 1
ATOM 846 C CA . ILE A 1 106 ? 9.927 -20.451 -31.540 1.00 95.12 106 ILE A CA 1
ATOM 847 C C . ILE A 1 106 ? 9.718 -19.093 -30.871 1.00 95.12 106 ILE A C 1
ATOM 849 O O . ILE A 1 106 ? 8.739 -18.403 -31.153 1.00 95.12 106 ILE A O 1
ATOM 853 N N . GLY A 1 107 ? 10.662 -18.711 -30.014 1.00 91.94 107 GLY A N 1
ATOM 854 C CA . GLY A 1 107 ? 10.764 -17.389 -29.408 1.00 91.94 107 GLY A CA 1
ATOM 855 C C . GLY A 1 107 ? 12.052 -16.697 -29.840 1.00 91.94 107 GLY A C 1
ATOM 856 O O . GLY A 1 107 ? 13.054 -17.356 -30.116 1.00 91.94 107 GLY A O 1
ATOM 857 N N . PHE A 1 108 ? 12.036 -15.367 -29.884 1.00 89.94 108 PHE A N 1
ATOM 858 C CA . PHE A 1 108 ? 13.241 -14.568 -30.086 1.00 89.94 108 PHE A CA 1
ATOM 859 C C . PHE A 1 108 ? 13.592 -13.872 -28.782 1.00 89.94 108 PHE A C 1
ATOM 861 O O . PHE A 1 108 ? 12.792 -13.088 -28.275 1.00 89.94 108 PHE A O 1
ATOM 868 N N . VAL A 1 109 ? 14.784 -14.147 -28.262 1.00 89.00 109 VAL A N 1
ATOM 869 C CA . VAL A 1 109 ? 15.303 -13.490 -27.060 1.00 89.00 109 VAL A CA 1
ATOM 870 C C . VAL A 1 109 ? 16.466 -12.580 -27.430 1.00 89.00 109 VAL A C 1
ATOM 872 O O . VAL A 1 109 ? 17.275 -12.941 -28.293 1.00 89.00 109 VAL A O 1
ATOM 875 N N . PRO A 1 110 ? 16.556 -11.384 -26.832 1.00 86.31 110 PRO A N 1
ATOM 876 C CA . PRO A 1 110 ? 17.691 -10.508 -27.064 1.00 86.31 110 PRO A CA 1
ATOM 877 C C . PRO A 1 110 ? 18.982 -11.146 -26.545 1.00 86.31 110 PRO A C 1
ATOM 879 O O . PRO A 1 110 ? 18.961 -11.952 -25.614 1.00 86.31 110 PRO A O 1
ATOM 882 N N . VAL A 1 111 ? 20.111 -10.803 -27.167 1.00 85.50 111 VAL A N 1
ATOM 883 C CA . VAL A 1 111 ? 21.423 -11.217 -26.652 1.00 85.50 111 VAL A CA 1
ATOM 884 C C . VAL A 1 111 ? 21.616 -10.601 -25.268 1.00 85.50 111 VAL A C 1
ATOM 886 O O . VAL A 1 111 ? 21.412 -9.402 -25.095 1.00 85.50 111 VAL A O 1
ATOM 889 N N . GLN A 1 112 ? 22.000 -11.430 -24.296 1.00 82.19 112 GLN A N 1
ATOM 890 C CA . GLN A 1 112 ? 22.235 -10.987 -22.926 1.00 82.19 112 GLN A CA 1
ATOM 891 C C . GLN A 1 112 ? 23.344 -9.932 -22.874 1.00 82.19 112 GLN A C 1
ATOM 893 O O . GLN A 1 112 ? 24.346 -10.023 -23.596 1.00 82.19 112 GLN A O 1
ATOM 898 N N . THR A 1 113 ? 23.179 -8.954 -21.986 1.00 85.25 113 THR A N 1
ATOM 899 C CA . THR A 1 113 ? 24.236 -7.991 -21.692 1.00 85.25 113 THR A CA 1
ATOM 900 C C . THR A 1 113 ? 25.466 -8.684 -21.105 1.00 85.25 113 THR A C 1
ATOM 902 O O . THR A 1 113 ? 25.361 -9.705 -20.426 1.00 85.25 113 THR A O 1
ATOM 905 N N . LYS A 1 114 ? 26.654 -8.137 -21.380 1.00 90.38 114 LYS A N 1
ATOM 906 C CA . LYS A 1 114 ? 27.919 -8.603 -20.780 1.00 90.38 114 LYS A CA 1
ATOM 907 C C . LYS A 1 114 ? 28.268 -7.860 -19.489 1.00 90.38 114 LYS A C 1
ATOM 909 O O . LYS A 1 114 ? 29.288 -8.169 -18.882 1.00 90.38 114 LYS A O 1
ATOM 914 N N . LEU A 1 115 ? 27.478 -6.850 -19.127 1.00 92.19 115 LEU A N 1
ATOM 915 C CA . LEU A 1 115 ? 27.676 -6.071 -17.913 1.00 92.19 115 LEU A CA 1
ATOM 916 C C . LEU A 1 115 ? 27.197 -6.869 -16.700 1.00 92.19 115 LEU A C 1
ATOM 918 O O . LEU A 1 115 ? 26.162 -7.532 -16.759 1.00 92.19 115 LEU A O 1
ATOM 922 N N . ASP A 1 116 ? 27.938 -6.781 -15.598 1.00 92.94 116 ASP A N 1
ATOM 923 C CA . ASP A 1 116 ? 27.420 -7.198 -14.298 1.00 92.94 116 ASP A CA 1
ATOM 924 C C . ASP A 1 116 ? 26.424 -6.163 -13.748 1.00 92.94 116 ASP A C 1
ATOM 926 O O . ASP A 1 116 ? 26.264 -5.068 -14.299 1.00 92.94 116 ASP A O 1
ATOM 930 N N . LEU A 1 117 ? 25.747 -6.517 -12.652 1.00 92.31 117 LEU A N 1
ATOM 931 C CA . LEU A 1 117 ? 24.724 -5.676 -12.033 1.00 92.31 117 LEU A CA 1
ATOM 932 C C . LEU A 1 117 ? 25.250 -4.302 -11.592 1.00 92.31 117 LEU A C 1
ATOM 934 O O . LEU A 1 117 ? 24.521 -3.311 -11.671 1.00 92.31 117 LEU A O 1
ATOM 938 N N . ILE A 1 118 ? 26.496 -4.218 -11.124 1.00 94.00 118 ILE A N 1
ATOM 939 C CA . ILE A 1 118 ? 27.075 -2.955 -10.658 1.00 94.00 118 ILE A CA 1
ATOM 940 C C . ILE A 1 118 ? 27.327 -2.034 -11.849 1.00 94.00 118 ILE A C 1
ATOM 942 O O . ILE A 1 118 ? 26.905 -0.874 -11.823 1.00 94.00 118 ILE A O 1
ATOM 946 N N . GLU A 1 119 ? 27.949 -2.544 -12.911 1.00 96.25 119 GLU A N 1
ATOM 947 C CA . GLU A 1 119 ? 28.226 -1.756 -14.108 1.00 96.25 119 GLU A CA 1
ATOM 948 C C . GLU A 1 119 ? 26.949 -1.351 -14.843 1.00 96.25 119 GLU A C 1
ATOM 950 O O . GLU A 1 119 ? 26.805 -0.178 -15.201 1.00 96.25 119 GLU A O 1
ATOM 955 N N . SER A 1 120 ? 25.984 -2.260 -15.015 1.00 96.88 120 SER A N 1
ATOM 956 C CA . SER A 1 120 ? 24.700 -1.908 -15.633 1.00 96.88 120 SER A CA 1
ATOM 957 C C . SER A 1 120 ? 23.954 -0.855 -14.810 1.00 96.88 120 SER A C 1
ATOM 959 O O . SER A 1 120 ? 23.423 0.100 -15.375 1.00 96.88 120 SER A O 1
ATOM 961 N N . SER A 1 121 ? 23.971 -0.961 -13.475 1.00 97.00 121 SER A N 1
ATOM 962 C CA . SER A 1 121 ? 23.328 0.026 -12.594 1.00 97.00 121 SER A CA 1
ATOM 963 C C . SER A 1 121 ? 24.019 1.384 -12.665 1.00 97.00 121 SER A C 1
ATOM 965 O O . SER A 1 121 ? 23.356 2.417 -12.722 1.00 97.00 121 SER A O 1
ATOM 967 N N . ARG A 1 122 ? 25.356 1.411 -12.732 1.00 97.56 122 ARG A N 1
ATOM 968 C CA . ARG A 1 122 ? 26.123 2.649 -12.922 1.00 97.56 122 ARG A CA 1
ATOM 969 C C . ARG A 1 122 ? 25.756 3.336 -14.241 1.00 97.56 122 ARG A C 1
ATOM 971 O O . ARG A 1 122 ? 25.575 4.555 -14.262 1.00 97.56 122 ARG A O 1
ATOM 978 N N . VAL A 1 123 ? 25.636 2.571 -15.329 1.00 98.12 123 VAL A N 1
ATOM 979 C CA . VAL A 1 123 ? 25.207 3.091 -16.638 1.00 98.12 123 VAL A CA 1
ATOM 980 C C . VAL A 1 123 ? 23.776 3.625 -16.564 1.00 98.12 123 VAL A C 1
ATOM 982 O O . VAL A 1 123 ? 23.540 4.749 -17.008 1.00 98.12 123 VAL A O 1
ATOM 985 N N . LEU A 1 124 ? 22.849 2.883 -15.950 1.00 98.44 124 LEU A N 1
ATOM 986 C CA . LEU A 1 124 ? 21.466 3.325 -15.750 1.00 98.44 124 LEU A CA 1
ATOM 987 C C . LEU A 1 124 ? 21.401 4.655 -14.986 1.00 98.44 124 LEU A C 1
ATOM 989 O O . LEU A 1 124 ? 20.737 5.582 -15.443 1.00 98.44 124 LEU A O 1
ATOM 993 N N . GLY A 1 125 ? 22.149 4.793 -13.886 1.00 97.81 125 GLY A N 1
ATOM 994 C CA . GLY A 1 125 ? 22.236 6.038 -13.114 1.00 97.81 125 GLY A CA 1
ATOM 995 C C . GLY A 1 125 ? 22.713 7.231 -13.944 1.00 97.81 125 GLY A C 1
ATOM 996 O O . GLY A 1 125 ? 22.112 8.307 -13.912 1.00 97.81 125 GLY A O 1
ATOM 997 N N . TYR A 1 126 ? 23.757 7.030 -14.751 1.00 97.44 126 TYR A N 1
ATOM 998 C CA . TYR A 1 126 ? 24.249 8.064 -15.659 1.00 97.44 126 TYR A CA 1
ATOM 999 C C . TYR A 1 126 ? 23.187 8.475 -16.690 1.00 97.44 126 TYR A C 1
ATOM 1001 O O . TYR A 1 126 ? 22.945 9.671 -16.863 1.00 97.44 126 TYR A O 1
ATOM 1009 N N . LYS A 1 127 ? 22.501 7.512 -17.321 1.00 97.19 127 LYS A N 1
ATOM 1010 C CA . LYS A 1 127 ? 21.427 7.794 -18.289 1.00 97.19 127 LYS A CA 1
ATOM 1011 C C . LYS A 1 127 ? 20.222 8.477 -17.640 1.00 97.19 127 LYS A C 1
ATOM 1013 O O . LYS A 1 127 ? 19.665 9.397 -18.230 1.00 97.19 127 LYS A O 1
ATOM 1018 N N . ALA A 1 128 ? 19.871 8.106 -16.410 1.00 96.94 128 ALA A N 1
ATOM 1019 C CA . ALA A 1 128 ? 18.808 8.754 -15.646 1.00 96.94 128 ALA A CA 1
ATOM 1020 C C . ALA A 1 128 ? 19.107 10.236 -15.363 1.00 96.94 128 ALA A C 1
ATOM 1022 O O . ALA A 1 128 ? 18.206 11.068 -15.443 1.00 96.94 128 ALA A O 1
ATOM 1023 N N . SER A 1 129 ? 20.367 10.602 -15.089 1.00 95.31 129 SER A N 1
ATOM 1024 C CA . SER A 1 129 ? 20.725 11.998 -14.775 1.00 95.31 129 SER A CA 1
ATOM 1025 C C . SER A 1 129 ? 20.428 12.984 -15.910 1.00 95.31 129 SER A C 1
ATOM 1027 O O . SER A 1 129 ? 20.159 14.157 -15.657 1.00 95.31 129 SER A O 1
ATOM 1029 N N . ALA A 1 130 ? 20.410 12.518 -17.163 1.00 93.69 130 ALA A N 1
ATOM 1030 C CA . ALA A 1 130 ? 20.117 13.366 -18.312 1.00 93.69 130 ALA A CA 1
ATOM 1031 C C . ALA A 1 130 ? 18.667 13.896 -18.299 1.00 93.69 130 ALA A C 1
ATOM 1033 O O . ALA A 1 130 ? 18.405 14.978 -18.827 1.00 93.69 130 ALA A O 1
ATOM 1034 N N . PHE A 1 131 ? 17.738 13.206 -17.624 1.00 93.06 131 PHE A N 1
ATOM 1035 C CA . PHE A 1 131 ? 16.356 13.670 -17.438 1.00 93.06 131 PHE A CA 1
ATOM 1036 C C . PHE A 1 131 ? 16.220 14.813 -16.425 1.00 93.06 131 PHE A C 1
ATOM 1038 O O . PHE A 1 131 ? 15.186 15.479 -16.407 1.00 93.06 131 PHE A O 1
ATOM 1045 N N . LEU A 1 132 ? 17.237 15.054 -15.588 1.00 91.19 132 LEU A N 1
ATOM 1046 C CA . LEU A 1 132 ? 17.231 16.154 -14.617 1.00 91.19 132 LEU A CA 1
ATOM 1047 C C . LEU A 1 132 ? 17.573 17.505 -15.251 1.00 91.19 132 LEU A C 1
ATOM 1049 O O . LEU A 1 132 ? 17.193 18.545 -14.721 1.00 91.19 132 LEU A O 1
ATOM 1053 N N . VAL A 1 133 ? 18.314 17.492 -16.360 1.00 86.50 133 VAL A N 1
ATOM 1054 C CA . VAL A 1 133 ? 18.836 18.704 -17.015 1.00 86.50 133 VAL A CA 1
ATOM 1055 C C . VAL A 1 133 ? 18.112 19.054 -18.314 1.00 86.50 133 VAL A C 1
ATOM 1057 O O . VAL A 1 133 ? 18.262 20.166 -18.812 1.00 86.50 133 VAL A O 1
ATOM 1060 N N . SER A 1 134 ? 17.339 18.122 -18.870 1.00 80.62 134 SER A N 1
ATOM 1061 C CA . SER A 1 134 ? 16.619 18.306 -20.135 1.00 80.62 134 SER A CA 1
ATOM 1062 C C . SER A 1 134 ? 15.232 18.881 -19.881 1.00 80.62 134 SER A C 1
ATOM 1064 O O . SER A 1 134 ? 14.521 18.327 -19.057 1.00 80.62 134 SER A O 1
ATOM 1066 N N . ASP A 1 135 ? 14.792 19.913 -20.607 1.00 77.31 135 ASP A N 1
ATOM 1067 C CA . ASP A 1 135 ? 13.365 20.284 -20.618 1.00 77.31 135 ASP A CA 1
ATOM 1068 C C . ASP A 1 135 ? 12.534 19.116 -21.179 1.00 77.31 135 ASP A C 1
ATOM 1070 O O . ASP A 1 135 ? 12.995 18.435 -22.100 1.00 77.31 135 ASP A O 1
ATOM 1074 N N . VAL A 1 136 ? 11.305 18.889 -20.692 1.00 73.75 136 VAL A N 1
ATOM 1075 C CA . VAL A 1 136 ? 10.431 17.834 -21.239 1.00 73.75 136 VAL A CA 1
ATOM 1076 C C . VAL A 1 136 ? 10.307 17.941 -22.756 1.00 73.75 136 VAL A C 1
ATOM 1078 O O . VAL A 1 136 ? 10.412 16.939 -23.451 1.00 73.75 136 VAL A O 1
ATOM 1081 N N . ASN A 1 137 ? 10.206 19.148 -23.313 1.00 77.25 137 ASN A N 1
ATOM 1082 C CA . ASN A 1 137 ? 10.097 19.339 -24.758 1.00 77.25 137 ASN A CA 1
ATOM 1083 C C . ASN A 1 137 ? 11.378 18.977 -25.525 1.00 77.25 137 ASN A C 1
ATOM 1085 O O . ASN A 1 137 ? 11.330 18.728 -26.733 1.00 77.25 137 ASN A O 1
ATOM 1089 N N . GLN A 1 138 ? 12.505 18.916 -24.818 1.00 80.44 138 GLN A N 1
ATOM 1090 C CA . GLN A 1 138 ? 13.838 18.615 -25.327 1.00 80.44 138 GLN A CA 1
ATOM 1091 C C . GLN A 1 138 ? 14.272 17.168 -25.063 1.00 80.44 138 GLN A C 1
ATOM 1093 O O . GLN A 1 138 ? 15.330 16.772 -25.547 1.00 80.44 138 GLN A O 1
ATOM 1098 N N . ILE A 1 139 ? 13.470 16.356 -24.357 1.00 85.75 139 ILE A N 1
ATOM 1099 C CA . ILE A 1 139 ? 13.729 14.915 -24.227 1.00 85.75 139 ILE A CA 1
ATOM 1100 C C . ILE A 1 139 ? 13.682 14.300 -25.631 1.00 85.75 139 ILE A C 1
ATOM 1102 O O . ILE A 1 139 ? 12.616 14.226 -26.258 1.00 85.75 139 ILE A O 1
ATOM 1106 N N . SER A 1 140 ? 14.850 13.907 -26.138 1.00 90.38 140 SER A N 1
ATOM 1107 C CA . SER A 1 140 ? 15.018 13.310 -27.462 1.00 90.38 140 SER A CA 1
ATOM 1108 C C . SER A 1 140 ? 14.645 11.827 -27.461 1.00 90.38 140 SER A C 1
ATOM 1110 O O . SER A 1 140 ? 14.663 11.165 -26.421 1.00 90.38 140 SER A O 1
ATOM 1112 N N . SER A 1 141 ? 14.334 11.286 -28.642 1.00 92.12 141 SER A N 1
ATOM 1113 C CA . SER A 1 141 ? 14.152 9.841 -28.827 1.00 92.12 141 SER A CA 1
ATOM 1114 C C . SER A 1 141 ? 15.398 9.064 -28.399 1.00 92.12 141 SER A C 1
ATOM 1116 O O . SER A 1 141 ? 15.271 8.103 -27.648 1.00 92.12 141 SER A O 1
ATOM 1118 N N . ASP A 1 142 ? 16.590 9.554 -28.755 1.00 93.56 142 ASP A N 1
ATOM 1119 C CA . ASP A 1 142 ? 17.868 8.945 -28.367 1.00 93.56 142 ASP A CA 1
ATOM 1120 C C . ASP A 1 142 ? 18.016 8.826 -26.844 1.00 93.56 142 ASP A C 1
ATOM 1122 O O . ASP A 1 142 ? 18.472 7.799 -26.348 1.00 93.56 142 ASP A O 1
ATOM 1126 N N . LEU A 1 143 ? 17.589 9.841 -26.080 1.00 94.94 143 LEU A N 1
ATOM 1127 C CA . LEU A 1 143 ? 17.642 9.803 -24.618 1.00 94.94 143 LEU A CA 1
ATOM 1128 C C . LEU A 1 143 ? 16.705 8.728 -24.041 1.00 94.94 143 LEU A C 1
ATOM 1130 O O . LEU A 1 143 ? 17.096 7.991 -23.134 1.00 94.94 143 LEU A O 1
ATOM 1134 N N . LEU A 1 144 ? 15.482 8.616 -24.570 1.00 96.56 144 LEU A N 1
ATOM 1135 C CA . LEU A 1 144 ? 14.533 7.575 -24.161 1.00 96.56 144 LEU A CA 1
ATOM 1136 C C . LEU A 1 144 ? 15.066 6.174 -24.488 1.00 96.56 144 LEU A C 1
ATOM 1138 O O . LEU A 1 144 ? 14.969 5.264 -23.665 1.00 96.56 144 LEU A O 1
ATOM 1142 N N . GLU A 1 145 ? 15.650 6.005 -25.674 1.00 96.12 145 GLU A N 1
ATOM 1143 C CA . GLU A 1 145 ? 16.240 4.742 -26.117 1.00 96.12 145 GLU A CA 1
ATOM 1144 C C . GLU A 1 145 ? 17.454 4.342 -25.280 1.00 96.12 145 GLU A C 1
ATOM 1146 O O . GLU A 1 145 ? 17.556 3.190 -24.858 1.00 96.12 145 GLU A O 1
ATOM 1151 N N . ASP A 1 146 ? 18.367 5.278 -25.024 1.00 95.94 146 ASP A N 1
ATOM 1152 C CA . ASP A 1 146 ? 19.566 5.055 -24.218 1.00 95.94 146 ASP A CA 1
ATOM 1153 C C . ASP A 1 146 ? 19.223 4.659 -22.784 1.00 95.94 146 ASP A C 1
ATOM 1155 O O . ASP A 1 146 ? 19.849 3.758 -22.219 1.00 95.94 146 ASP A O 1
ATOM 1159 N N . PHE A 1 147 ? 18.226 5.321 -22.195 1.00 98.00 147 PHE A N 1
ATOM 1160 C CA . PHE A 1 147 ? 17.736 4.967 -20.872 1.00 98.00 147 PHE A CA 1
ATOM 1161 C C . PHE A 1 147 ? 17.119 3.572 -20.860 1.00 98.00 147 PHE A C 1
ATOM 1163 O O . PHE A 1 147 ? 17.487 2.753 -20.022 1.00 98.00 147 PHE A O 1
ATOM 1170 N N . LEU A 1 148 ? 16.210 3.277 -21.795 1.00 97.44 148 LEU A N 1
ATOM 1171 C CA . LEU A 1 148 ? 15.504 2.000 -21.798 1.00 97.44 148 LEU A CA 1
ATOM 1172 C C . LEU A 1 148 ? 16.444 0.822 -22.100 1.00 97.44 148 LEU A C 1
ATOM 1174 O O . LEU A 1 148 ? 16.285 -0.238 -21.501 1.00 97.44 148 LEU A O 1
ATOM 1178 N N . LYS A 1 149 ? 17.468 1.010 -22.946 1.00 95.75 149 LYS A N 1
ATOM 1179 C CA . LYS A 1 149 ? 18.559 0.034 -23.126 1.00 95.75 149 LYS A CA 1
ATOM 1180 C C . LYS A 1 149 ? 19.279 -0.240 -21.803 1.00 95.75 149 LYS A C 1
ATOM 1182 O O . LYS A 1 149 ? 19.383 -1.395 -21.404 1.00 95.75 149 LYS A O 1
ATOM 1187 N N . ALA A 1 150 ? 19.703 0.810 -21.096 1.00 97.50 150 ALA A N 1
ATOM 1188 C CA . ALA A 1 150 ? 20.381 0.669 -19.807 1.00 97.50 150 ALA A CA 1
ATOM 1189 C C . ALA A 1 150 ? 19.483 0.025 -18.734 1.00 97.50 150 ALA A C 1
ATOM 1191 O O . ALA A 1 150 ? 19.953 -0.769 -17.924 1.00 97.50 150 ALA A O 1
ATOM 1192 N N . TYR A 1 151 ? 18.184 0.329 -18.742 1.00 98.12 151 TYR A N 1
ATOM 1193 C CA . TYR A 1 151 ? 17.206 -0.290 -17.851 1.00 98.12 151 TYR A CA 1
ATOM 1194 C C . TYR A 1 151 ? 17.087 -1.796 -18.121 1.00 98.12 151 TYR A C 1
ATOM 1196 O O . TYR A 1 151 ? 17.170 -2.601 -17.196 1.00 98.12 151 TYR A O 1
ATOM 1204 N N . ILE A 1 152 ? 16.966 -2.192 -19.392 1.00 95.50 152 ILE A N 1
ATOM 1205 C CA . ILE A 1 152 ? 16.918 -3.604 -19.796 1.00 95.50 152 ILE A CA 1
ATOM 1206 C C . ILE A 1 152 ? 18.220 -4.325 -19.437 1.00 95.50 152 ILE A C 1
ATOM 1208 O O . ILE A 1 152 ? 18.166 -5.475 -19.005 1.00 95.50 152 ILE A O 1
ATOM 1212 N N . ASP A 1 153 ? 19.375 -3.665 -19.566 1.00 95.56 153 ASP A N 1
ATOM 1213 C CA . ASP A 1 153 ? 20.657 -4.227 -19.135 1.00 95.56 153 ASP A CA 1
ATOM 1214 C C . ASP A 1 153 ? 20.651 -4.548 -17.633 1.00 95.56 153 ASP A C 1
ATOM 1216 O O . ASP A 1 153 ? 21.105 -5.623 -17.253 1.00 95.56 153 ASP A O 1
ATOM 1220 N N . VAL A 1 154 ? 20.087 -3.679 -16.784 1.00 96.69 154 VAL A N 1
ATOM 1221 C CA . VAL A 1 154 ? 19.950 -3.943 -15.338 1.00 96.69 154 VAL A CA 1
ATOM 1222 C C . VAL A 1 154 ? 18.995 -5.102 -15.057 1.00 96.69 154 VAL A C 1
ATOM 1224 O O . VAL A 1 154 ? 19.313 -5.984 -14.259 1.00 96.69 154 VAL A O 1
ATOM 1227 N N . VAL A 1 155 ? 17.840 -5.155 -15.726 1.00 95.19 155 VAL A N 1
ATOM 1228 C CA . VAL A 1 155 ? 16.924 -6.305 -15.603 1.00 95.19 155 VAL A CA 1
ATOM 1229 C C . VAL A 1 155 ? 17.642 -7.597 -16.018 1.00 95.19 155 VAL A C 1
ATOM 1231 O O . VAL A 1 155 ? 17.560 -8.613 -15.336 1.00 95.19 155 VAL A O 1
ATOM 1234 N N . SER A 1 156 ? 18.420 -7.550 -17.100 1.00 93.00 156 SER A N 1
ATOM 1235 C CA . SER A 1 156 ? 19.151 -8.705 -17.620 1.00 93.00 156 SER A CA 1
ATOM 1236 C C . SER A 1 156 ? 20.325 -9.151 -16.741 1.00 93.00 156 SER A C 1
ATOM 1238 O O . SER A 1 156 ? 20.613 -10.349 -16.712 1.00 93.00 156 SER A O 1
ATOM 1240 N N . SER A 1 157 ? 21.048 -8.229 -16.104 1.00 92.88 157 SER A N 1
ATOM 1241 C CA . SER A 1 157 ? 22.227 -8.530 -15.278 1.00 92.88 157 SER A CA 1
ATOM 1242 C C . SER A 1 157 ? 21.867 -8.863 -13.828 1.00 92.88 157 SER A C 1
ATOM 1244 O O . SER A 1 157 ? 22.632 -9.551 -13.154 1.00 92.88 157 SER A O 1
ATOM 1246 N N . SER A 1 158 ? 20.703 -8.409 -13.353 1.00 91.69 158 SER A N 1
ATOM 1247 C CA . SER A 1 158 ? 20.180 -8.737 -12.020 1.00 91.69 158 SER A CA 1
ATOM 1248 C C . SER A 1 158 ? 19.650 -10.164 -11.911 1.00 91.69 158 SER A C 1
ATOM 1250 O O . SER A 1 158 ? 19.653 -10.720 -10.819 1.00 91.69 158 SER A O 1
ATOM 1252 N N . GLY A 1 159 ? 19.198 -10.755 -13.022 1.00 89.62 159 GLY A N 1
ATOM 1253 C CA . GLY A 1 159 ? 18.592 -12.088 -13.040 1.00 89.62 159 GLY A CA 1
ATOM 1254 C C . GLY A 1 159 ? 17.124 -12.127 -12.601 1.00 89.62 159 GLY A C 1
ATOM 1255 O O . GLY A 1 159 ? 16.526 -13.202 -12.627 1.00 89.62 159 GLY A O 1
ATOM 1256 N N . VAL A 1 160 ? 16.524 -10.984 -12.249 1.00 93.19 160 VAL A N 1
ATOM 1257 C CA . VAL A 1 160 ? 15.110 -10.926 -11.856 1.00 93.19 160 VAL A CA 1
ATOM 1258 C C . VAL A 1 160 ? 14.188 -11.130 -13.060 1.00 93.19 160 VAL A C 1
ATOM 1260 O O . VAL A 1 160 ? 14.495 -10.766 -14.199 1.00 93.19 160 VAL A O 1
ATOM 1263 N N . SER A 1 161 ? 13.008 -11.690 -12.812 1.00 94.25 161 SER A N 1
ATOM 1264 C CA . SER A 1 161 ? 11.971 -11.847 -13.831 1.00 94.25 161 SER A CA 1
ATOM 1265 C C . SER A 1 161 ? 11.387 -10.484 -14.208 1.00 94.25 161 SER A C 1
ATOM 1267 O O . SER A 1 161 ? 10.772 -9.807 -13.385 1.00 94.25 161 SER A O 1
ATOM 1269 N N . PHE A 1 162 ? 11.504 -10.087 -15.481 1.00 95.31 162 PHE A N 1
ATOM 1270 C CA . PHE A 1 162 ? 10.860 -8.852 -15.951 1.00 95.31 162 PHE A CA 1
ATOM 1271 C C . PHE A 1 162 ? 9.329 -8.921 -15.855 1.00 95.31 162 PHE A C 1
ATOM 1273 O O . PHE A 1 162 ? 8.661 -7.902 -15.704 1.00 95.31 162 PHE A O 1
ATOM 1280 N N . LYS A 1 163 ? 8.762 -10.131 -15.911 1.00 95.50 163 LYS A N 1
ATOM 1281 C CA . LYS A 1 163 ? 7.338 -10.332 -15.650 1.00 95.50 163 LYS A CA 1
ATOM 1282 C C . LYS A 1 163 ? 6.994 -9.967 -14.206 1.00 95.50 163 LYS A C 1
ATOM 1284 O O . LYS A 1 163 ? 6.000 -9.282 -14.000 1.00 95.50 163 LYS A O 1
ATOM 1289 N N . ASP A 1 164 ? 7.827 -10.356 -13.247 1.00 96.69 164 ASP A N 1
ATOM 1290 C CA . ASP A 1 164 ? 7.585 -10.091 -11.826 1.00 96.69 164 ASP A CA 1
ATOM 1291 C C . ASP A 1 164 ? 7.705 -8.590 -11.536 1.00 96.69 164 ASP A C 1
ATOM 1293 O O . ASP A 1 164 ? 6.877 -8.051 -10.812 1.00 96.69 164 ASP A O 1
ATOM 1297 N N . VAL A 1 16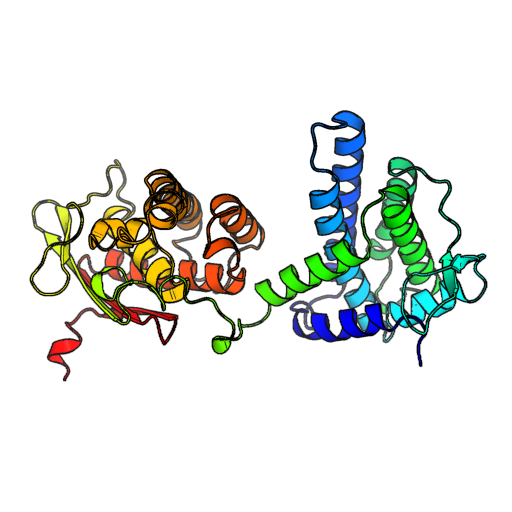5 ? 8.651 -7.891 -12.181 1.00 97.88 165 VAL A N 1
ATOM 1298 C CA . VAL A 1 165 ? 8.755 -6.415 -12.164 1.00 97.88 165 VAL A CA 1
ATOM 1299 C C . VAL A 1 165 ? 7.439 -5.758 -12.595 1.00 97.88 165 VAL A C 1
ATOM 1301 O O . VAL A 1 165 ? 6.926 -4.860 -11.926 1.00 97.88 165 VAL A O 1
ATOM 1304 N N . ILE A 1 166 ? 6.874 -6.218 -13.713 1.00 97.50 166 ILE A N 1
ATOM 1305 C CA . ILE A 1 166 ? 5.639 -5.667 -14.281 1.00 97.50 166 ILE A CA 1
ATOM 1306 C C . ILE A 1 166 ? 4.434 -5.991 -13.400 1.00 97.50 166 ILE A C 1
ATOM 1308 O O . ILE A 1 166 ? 3.650 -5.097 -13.082 1.00 97.50 166 ILE A O 1
ATOM 1312 N N . ASP A 1 167 ? 4.277 -7.255 -13.012 1.00 96.50 167 ASP A N 1
ATOM 1313 C CA . ASP A 1 167 ? 3.138 -7.715 -12.222 1.00 96.50 167 ASP A CA 1
ATOM 1314 C C . ASP A 1 167 ? 3.138 -7.063 -10.831 1.00 96.50 167 ASP A C 1
ATOM 1316 O O . ASP A 1 167 ? 2.101 -6.555 -10.402 1.00 96.50 167 ASP A O 1
ATOM 1320 N N . ASN A 1 168 ? 4.301 -6.988 -10.170 1.00 95.88 168 ASN A N 1
ATOM 1321 C CA . ASN A 1 168 ? 4.445 -6.336 -8.870 1.00 95.88 168 ASN A CA 1
ATOM 1322 C C . ASN A 1 168 ? 4.094 -4.846 -8.945 1.00 95.88 168 ASN A C 1
ATOM 1324 O O . ASN A 1 168 ? 3.321 -4.353 -8.123 1.00 95.88 168 ASN A O 1
ATOM 1328 N N . ASN A 1 169 ? 4.608 -4.121 -9.946 1.00 97.19 169 ASN A N 1
ATOM 1329 C CA . ASN A 1 169 ? 4.280 -2.706 -10.088 1.00 97.19 169 ASN A CA 1
ATOM 1330 C C . ASN A 1 169 ? 2.800 -2.479 -10.430 1.00 97.19 169 ASN A C 1
ATOM 1332 O O . ASN A 1 169 ? 2.219 -1.513 -9.932 1.00 97.19 169 ASN A O 1
ATOM 1336 N N . LEU A 1 170 ? 2.173 -3.356 -11.225 1.00 95.75 170 LEU A N 1
ATOM 1337 C CA . LEU A 1 170 ? 0.733 -3.289 -11.492 1.00 95.75 170 LEU A CA 1
ATOM 1338 C C . LEU A 1 170 ? -0.077 -3.471 -10.215 1.00 95.75 170 LEU A C 1
ATOM 1340 O O . LEU A 1 170 ? -0.903 -2.619 -9.902 1.00 95.75 170 LEU A O 1
ATOM 1344 N N . GLU A 1 171 ? 0.161 -4.553 -9.476 1.00 92.94 171 GLU A N 1
ATOM 1345 C CA . GLU A 1 171 ? -0.539 -4.828 -8.221 1.00 92.94 171 GLU A CA 1
ATOM 1346 C C . GLU A 1 171 ? -0.395 -3.651 -7.248 1.00 92.94 171 GLU A C 1
ATOM 1348 O O . GLU A 1 171 ? -1.385 -3.128 -6.730 1.00 92.94 171 GLU A O 1
ATOM 1353 N N . LYS A 1 172 ? 0.839 -3.171 -7.080 1.00 93.81 172 LYS A N 1
ATOM 1354 C CA . LYS A 1 172 ? 1.176 -2.068 -6.186 1.00 93.81 172 LYS A CA 1
ATOM 1355 C C . LYS A 1 172 ? 0.507 -0.754 -6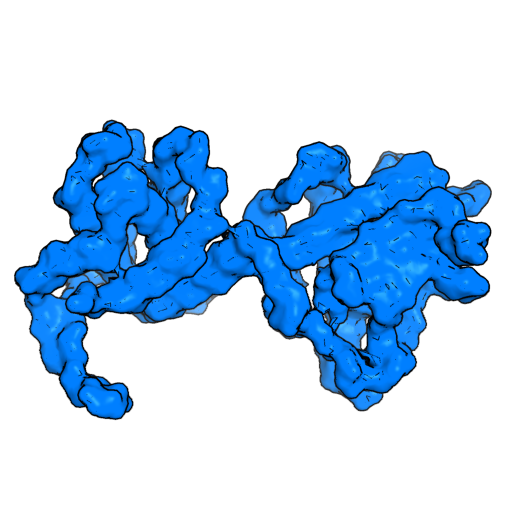.591 1.00 93.81 172 LYS A C 1
ATOM 1357 O O . LYS A 1 172 ? -0.145 -0.118 -5.764 1.00 93.81 172 LYS A O 1
ATOM 1362 N N . SER A 1 173 ? 0.655 -0.345 -7.849 1.00 94.19 173 SER A N 1
ATOM 1363 C CA . SER A 1 173 ? 0.164 0.949 -8.337 1.00 94.19 173 SER A CA 1
ATOM 1364 C C . SER A 1 173 ? -1.360 0.986 -8.374 1.00 94.19 173 SER A C 1
ATOM 1366 O O . SER A 1 173 ? -1.967 1.940 -7.889 1.00 94.19 173 SER A O 1
ATOM 1368 N N . LEU A 1 174 ? -1.995 -0.071 -8.887 1.00 93.62 174 LEU A N 1
ATOM 1369 C CA . LEU A 1 174 ? -3.454 -0.164 -8.930 1.00 93.62 174 LEU A CA 1
ATOM 1370 C C . LEU A 1 174 ? -4.025 -0.237 -7.510 1.00 93.62 174 LEU A C 1
ATOM 1372 O O . LEU A 1 174 ? -4.933 0.520 -7.179 1.00 93.62 174 LEU A O 1
ATOM 1376 N N . GLY A 1 175 ? -3.440 -1.073 -6.647 1.00 91.44 175 GLY A N 1
ATOM 1377 C CA . GLY A 1 175 ? -3.874 -1.234 -5.261 1.00 91.44 175 GLY A CA 1
ATOM 1378 C C . GLY A 1 175 ? -3.654 -0.000 -4.381 1.00 91.44 175 GLY A C 1
ATOM 1379 O O . GLY A 1 175 ? -4.281 0.110 -3.327 1.00 91.44 175 GLY A O 1
ATOM 1380 N N . ARG A 1 176 ? -2.775 0.929 -4.777 1.00 92.81 176 ARG A N 1
ATOM 1381 C CA . ARG A 1 176 ? -2.531 2.192 -4.064 1.00 92.81 176 ARG A CA 1
ATOM 1382 C C . ARG A 1 176 ? -3.385 3.342 -4.575 1.00 92.81 176 ARG A C 1
ATOM 1384 O O . ARG A 1 176 ? -3.879 4.123 -3.759 1.00 92.81 176 ARG A O 1
ATOM 1391 N N . PHE A 1 177 ? -3.472 3.500 -5.892 1.00 91.44 177 PHE A N 1
ATOM 1392 C CA . PHE A 1 177 ? -3.950 4.741 -6.495 1.00 91.44 177 PHE A CA 1
ATOM 1393 C C . PHE A 1 177 ? -5.379 4.663 -7.020 1.00 91.44 177 PHE A C 1
ATOM 1395 O O . PHE A 1 177 ? -6.003 5.720 -7.147 1.00 91.44 177 PHE A O 1
ATOM 1402 N N . LEU A 1 178 ? -5.907 3.458 -7.264 1.00 90.44 178 LEU A N 1
ATOM 1403 C CA . LEU A 1 178 ? -7.289 3.263 -7.690 1.00 90.44 178 LEU A CA 1
ATOM 1404 C C . LEU A 1 178 ? -8.192 2.864 -6.515 1.00 90.44 178 LEU A C 1
ATOM 1406 O O . LEU A 1 178 ? -7.753 2.153 -5.607 1.00 90.44 178 LEU A O 1
ATOM 1410 N N . PRO A 1 179 ? -9.472 3.280 -6.529 1.00 86.44 179 PRO A N 1
ATOM 1411 C CA . PRO A 1 179 ? -10.455 2.765 -5.588 1.00 86.44 179 PRO A CA 1
ATOM 1412 C C . PRO A 1 179 ? -10.567 1.237 -5.710 1.00 86.44 179 PRO A C 1
ATOM 1414 O O . PRO A 1 179 ? -10.696 0.728 -6.827 1.00 86.44 179 PRO A O 1
ATOM 1417 N N . PRO A 1 180 ? -10.550 0.489 -4.595 1.00 84.75 180 PRO A N 1
ATOM 1418 C CA . PRO A 1 180 ? -10.682 -0.957 -4.653 1.00 84.75 180 PRO A CA 1
ATOM 1419 C C . PRO A 1 180 ? -12.072 -1.358 -5.158 1.00 84.75 180 PRO A C 1
ATOM 1421 O O . PRO A 1 180 ? -13.092 -0.825 -4.711 1.00 84.75 180 PRO A O 1
ATOM 1424 N N . ALA A 1 181 ? -12.124 -2.341 -6.057 1.00 86.25 181 ALA A N 1
ATOM 1425 C CA . ALA A 1 181 ? -13.378 -2.930 -6.505 1.00 86.25 181 ALA A CA 1
ATOM 1426 C C . ALA A 1 181 ? -14.024 -3.707 -5.346 1.00 86.25 181 ALA A C 1
ATOM 1428 O O . ALA A 1 181 ? -13.606 -4.815 -5.023 1.00 86.25 181 ALA A O 1
ATOM 1429 N N . LEU A 1 182 ? -15.048 -3.129 -4.704 1.00 85.94 182 LEU A N 1
ATOM 1430 C CA . LEU A 1 182 ? -15.640 -3.678 -3.473 1.00 85.94 182 LEU A CA 1
ATOM 1431 C C . LEU A 1 182 ? -16.084 -5.146 -3.591 1.00 85.94 182 LEU A C 1
ATOM 1433 O O . LEU A 1 182 ? -15.972 -5.885 -2.618 1.00 85.94 182 LEU A O 1
ATOM 1437 N N . GLY A 1 183 ? -16.558 -5.567 -4.769 1.00 85.31 183 GLY A N 1
ATOM 1438 C CA . GLY A 1 183 ? -16.987 -6.946 -5.032 1.00 85.31 183 GLY A CA 1
ATOM 1439 C C . GLY A 1 183 ? -15.848 -7.963 -5.172 1.00 85.31 183 GLY A C 1
ATOM 1440 O O . GLY A 1 183 ? -16.101 -9.159 -5.082 1.00 85.31 183 GLY A O 1
ATOM 1441 N N . GLU A 1 184 ? -14.613 -7.501 -5.374 1.00 88.19 184 GLU A N 1
ATOM 1442 C CA . GLU A 1 184 ? -13.409 -8.340 -5.459 1.00 88.19 184 GLU A CA 1
ATOM 1443 C C . GLU A 1 184 ? -12.644 -8.390 -4.128 1.00 88.19 184 GLU A C 1
ATOM 1445 O O . GLU A 1 184 ? -11.710 -9.175 -3.973 1.00 88.19 184 GLU A O 1
ATOM 1450 N N . LEU A 1 185 ? -13.034 -7.563 -3.151 1.00 93.88 185 LEU A N 1
ATOM 1451 C CA . LEU A 1 185 ? -12.382 -7.526 -1.849 1.00 93.88 185 LEU A CA 1
ATOM 1452 C C . LEU A 1 185 ? -12.720 -8.768 -1.009 1.00 93.88 185 LEU A C 1
ATOM 1454 O O . LEU A 1 185 ? -13.866 -9.227 -1.008 1.00 93.88 185 LEU A O 1
ATOM 1458 N N . PRO A 1 186 ? -11.756 -9.271 -0.220 1.00 94.62 186 PRO A N 1
ATOM 1459 C CA . PRO A 1 186 ? -11.948 -10.470 0.581 1.00 94.62 186 PRO A CA 1
ATOM 1460 C C . PRO A 1 186 ? -12.954 -10.260 1.720 1.00 94.62 186 PRO A C 1
ATOM 1462 O O . PRO A 1 186 ? -13.043 -9.185 2.321 1.00 94.62 186 PRO A O 1
ATOM 1465 N N . ASP A 1 187 ? -13.671 -11.336 2.040 1.00 95.94 187 ASP A N 1
ATOM 1466 C CA . ASP A 1 187 ? -14.478 -11.507 3.248 1.00 95.94 187 ASP A CA 1
ATOM 1467 C C . ASP A 1 187 ? -13.991 -12.783 3.949 1.00 95.94 187 ASP A C 1
ATOM 1469 O O . ASP A 1 187 ? -14.348 -13.900 3.566 1.00 95.94 187 ASP A O 1
ATOM 1473 N N . PHE A 1 188 ? -13.099 -12.609 4.924 1.00 96.94 188 PHE A N 1
ATOM 1474 C CA . PHE A 1 188 ? -12.266 -13.685 5.471 1.00 96.94 188 PHE A CA 1
ATOM 1475 C C . PHE A 1 188 ? -13.009 -14.725 6.320 1.00 96.94 188 PHE A C 1
ATOM 1477 O O . PHE A 1 188 ? -12.475 -15.809 6.587 1.00 96.94 188 PHE A O 1
ATOM 1484 N N . ASP A 1 189 ? -14.228 -14.405 6.756 1.00 96.38 189 ASP A N 1
ATOM 1485 C CA . ASP A 1 189 ? -15.014 -15.244 7.660 1.00 96.38 189 ASP A CA 1
ATOM 1486 C C . ASP A 1 189 ? -16.421 -15.570 7.159 1.00 96.38 189 ASP A C 1
ATOM 1488 O O . ASP A 1 189 ? -17.190 -16.203 7.873 1.00 96.38 189 ASP A O 1
ATOM 1492 N N . LYS A 1 190 ? -16.762 -15.219 5.914 1.00 95.06 190 LYS A N 1
ATOM 1493 C CA . LYS A 1 190 ? -18.072 -15.523 5.313 1.00 95.06 190 LYS A CA 1
ATOM 1494 C C . LYS A 1 190 ? -18.518 -16.983 5.460 1.00 95.06 190 LYS A C 1
ATOM 1496 O O . LYS A 1 190 ? -19.716 -17.236 5.542 1.00 95.06 190 LYS A O 1
ATOM 1501 N N . GLY A 1 191 ? -17.569 -17.919 5.429 1.00 95.19 191 GLY A N 1
ATOM 1502 C CA . GLY A 1 191 ? -17.820 -19.359 5.534 1.00 95.19 191 GLY A CA 1
ATOM 1503 C C . GLY A 1 191 ? -17.667 -19.951 6.938 1.00 95.19 191 GLY A C 1
ATOM 1504 O O . GLY A 1 191 ? -17.814 -21.159 7.074 1.00 95.19 191 GLY A O 1
ATOM 1505 N N . GLU A 1 192 ? -17.342 -19.143 7.947 1.00 96.50 192 GLU A N 1
ATOM 1506 C CA . GLU A 1 192 ? -17.183 -19.597 9.336 1.00 96.50 192 GLU A CA 1
ATOM 1507 C C . GLU A 1 192 ? -18.540 -19.625 10.054 1.00 96.50 192 GLU A C 1
ATOM 1509 O O . GLU A 1 192 ? -19.524 -19.058 9.565 1.00 96.50 192 GLU A O 1
ATOM 1514 N N . ASP A 1 193 ? -18.598 -20.249 11.230 1.00 96.06 193 ASP A N 1
ATOM 1515 C CA . ASP A 1 193 ? -19.816 -20.284 12.041 1.00 96.06 193 ASP A CA 1
ATOM 1516 C C . ASP A 1 193 ? -20.311 -18.879 12.390 1.00 96.06 193 ASP A C 1
ATOM 1518 O O . ASP A 1 193 ? -19.524 -17.969 12.642 1.00 96.06 193 ASP A O 1
ATOM 1522 N N . GLN A 1 194 ? -21.634 -18.692 12.429 1.00 95.00 194 GLN A N 1
ATOM 1523 C CA . GLN A 1 194 ? -22.251 -17.369 12.590 1.00 95.00 194 GLN A CA 1
ATOM 1524 C C . GLN A 1 194 ? -21.760 -16.629 13.848 1.00 95.00 194 GLN A C 1
ATOM 1526 O O . GLN A 1 194 ? -21.521 -15.423 13.789 1.00 95.00 194 GLN A O 1
ATOM 1531 N N . ASP A 1 195 ? -21.571 -17.352 14.953 1.00 94.31 195 ASP A N 1
ATOM 1532 C CA . ASP A 1 195 ? -21.078 -16.806 16.224 1.00 94.31 195 ASP A CA 1
ATOM 1533 C C . ASP A 1 195 ? -19.557 -16.557 16.231 1.00 94.31 195 ASP A C 1
ATOM 1535 O O . ASP A 1 195 ? -19.039 -15.895 17.129 1.00 94.31 195 ASP A O 1
ATOM 1539 N N . GLU A 1 196 ? -18.840 -17.041 15.214 1.00 97.12 196 GLU A N 1
ATOM 1540 C CA . GLU A 1 196 ? -17.403 -16.845 14.989 1.00 97.12 196 GLU A CA 1
ATOM 1541 C C . GLU A 1 196 ? -17.111 -15.819 13.879 1.00 97.12 196 GLU A C 1
ATOM 1543 O O . GLU A 1 196 ? -15.954 -15.510 13.582 1.00 97.12 196 GLU A O 1
ATOM 1548 N N . GLN A 1 197 ? -18.145 -15.243 13.265 1.00 97.50 197 GLN A N 1
ATOM 1549 C CA . GLN A 1 197 ? -17.994 -14.143 12.319 1.00 97.50 197 GLN A CA 1
ATOM 1550 C C . GLN A 1 197 ? -17.865 -12.805 13.054 1.00 97.50 197 GLN A C 1
ATOM 1552 O O . GLN A 1 197 ? -18.527 -12.536 14.062 1.00 97.50 197 GLN A O 1
ATOM 1557 N N . LEU A 1 198 ? -17.042 -11.908 12.512 1.00 97.44 198 LEU A N 1
ATOM 1558 C CA . LEU A 1 198 ? -17.084 -10.497 12.870 1.00 97.44 198 LEU A CA 1
ATOM 1559 C C . LEU A 1 198 ? -18.473 -9.934 12.527 1.00 97.44 198 LEU A C 1
ATOM 1561 O O . LEU A 1 198 ? -18.961 -10.183 11.415 1.00 97.44 198 LEU A O 1
ATOM 1565 N N . PRO A 1 199 ? -19.102 -9.144 13.422 1.00 96.12 199 PRO A N 1
ATOM 1566 C CA . PRO A 1 199 ? -20.443 -8.626 13.186 1.00 96.12 199 PRO A CA 1
ATOM 1567 C C . PRO A 1 199 ? -20.531 -7.866 11.863 1.00 96.12 199 PRO A C 1
ATOM 1569 O O . PRO A 1 199 ? -19.679 -7.032 11.556 1.00 96.12 199 PRO A O 1
ATOM 1572 N N . ARG A 1 200 ? -21.583 -8.145 11.085 1.00 95.81 200 ARG A N 1
ATOM 1573 C CA . ARG A 1 200 ? -21.845 -7.446 9.817 1.00 95.81 200 ARG A CA 1
ATOM 1574 C C . ARG A 1 200 ? -22.107 -5.962 10.042 1.00 95.81 200 ARG A C 1
ATOM 1576 O O . ARG A 1 200 ? -21.602 -5.132 9.292 1.00 95.81 200 ARG A O 1
ATOM 1583 N N . GLU A 1 201 ? -22.811 -5.657 11.124 1.00 97.38 201 GLU A N 1
ATOM 1584 C CA . GLU A 1 201 ? -23.000 -4.311 11.640 1.00 97.38 201 GLU A CA 1
ATOM 1585 C C . GLU A 1 201 ? -22.849 -4.312 13.162 1.00 97.38 201 GLU A C 1
ATOM 1587 O O . GLU A 1 201 ? -23.147 -5.308 13.836 1.00 97.38 201 GLU A O 1
ATOM 1592 N N . PHE A 1 202 ? -22.395 -3.195 13.721 1.00 97.06 202 PHE A N 1
ATOM 1593 C CA . PHE A 1 202 ? -22.374 -2.995 15.165 1.00 97.06 202 PHE A CA 1
ATOM 1594 C C . PHE A 1 202 ? -22.514 -1.525 15.544 1.00 97.06 202 PHE A C 1
ATOM 1596 O O . PHE A 1 202 ? -22.198 -0.623 14.774 1.00 97.06 202 PHE A O 1
ATOM 1603 N N . ILE A 1 203 ? -22.951 -1.316 16.785 1.00 98.12 203 ILE A N 1
ATOM 1604 C CA . ILE A 1 203 ? -22.906 -0.033 17.476 1.00 98.12 203 ILE A CA 1
ATOM 1605 C C . ILE A 1 203 ? -22.186 -0.282 18.799 1.00 98.12 203 ILE A C 1
ATOM 1607 O O . ILE A 1 203 ? -22.642 -1.119 19.586 1.00 98.12 203 ILE A O 1
ATOM 1611 N N . ILE A 1 204 ? -21.068 0.408 19.017 1.00 98.19 204 ILE A N 1
ATOM 1612 C CA . ILE A 1 204 ? -20.333 0.394 20.284 1.00 98.19 204 ILE A CA 1
ATOM 1613 C C . ILE A 1 204 ? -20.516 1.743 20.970 1.00 98.19 204 ILE A C 1
ATOM 1615 O O . ILE A 1 204 ? -20.110 2.772 20.439 1.00 98.19 204 ILE A O 1
ATOM 1619 N N . GLU A 1 205 ? -21.125 1.736 22.150 1.00 97.94 205 GLU A N 1
ATOM 1620 C CA . GLU A 1 205 ? -21.167 2.901 23.029 1.00 97.94 205 GLU A CA 1
ATOM 1621 C C . GLU A 1 205 ? -19.807 3.050 23.711 1.00 97.94 205 GLU A C 1
ATOM 1623 O O . GLU A 1 205 ? -19.300 2.103 24.315 1.00 97.94 205 GLU A O 1
ATOM 1628 N N . VAL A 1 206 ? -19.245 4.251 23.653 1.00 97.50 206 VAL A N 1
ATOM 1629 C CA . VAL A 1 206 ? -18.045 4.652 24.378 1.00 97.50 206 VAL A CA 1
ATOM 1630 C C . VAL A 1 206 ? -18.436 5.706 25.401 1.00 97.50 206 VAL A C 1
ATOM 1632 O O . VAL A 1 206 ? -19.074 6.706 25.070 1.00 97.50 206 VAL A O 1
ATOM 1635 N N . SER A 1 207 ? -18.034 5.508 26.654 1.00 94.44 207 SER A N 1
ATOM 1636 C CA . SER A 1 207 ? -18.270 6.485 27.718 1.00 94.44 207 SER A CA 1
ATOM 1637 C C . SER A 1 207 ? -17.078 6.593 28.658 1.00 94.44 207 SER A C 1
ATOM 1639 O O . SER A 1 207 ? -16.569 5.591 29.166 1.00 94.44 207 SER A O 1
ATOM 1641 N N . GLN A 1 208 ? -16.650 7.824 28.927 1.00 90.81 208 GLN A N 1
ATOM 1642 C CA . GLN A 1 208 ? -15.728 8.113 30.016 1.00 90.81 208 GLN A CA 1
ATOM 1643 C C . GLN A 1 208 ? -16.505 8.303 31.323 1.00 90.81 208 GLN A C 1
ATOM 1645 O O . GLN A 1 208 ? -17.480 9.054 31.387 1.00 90.81 208 GLN A O 1
ATOM 1650 N N . ARG A 1 209 ? -16.086 7.610 32.384 1.00 87.38 209 ARG A N 1
ATOM 1651 C CA . ARG A 1 209 ? -16.684 7.753 33.721 1.00 87.38 209 ARG A CA 1
ATOM 1652 C C . ARG A 1 209 ? -15.888 8.721 34.591 1.00 87.38 209 ARG A C 1
ATOM 1654 O O . ARG A 1 209 ? -14.760 9.085 34.280 1.00 87.38 209 ARG A O 1
ATOM 1661 N N . SER A 1 210 ? -16.453 9.074 35.745 1.00 85.00 210 SER A N 1
ATOM 1662 C CA . SER A 1 210 ? -15.833 9.969 36.737 1.00 85.00 210 SER A CA 1
ATOM 1663 C C . SER A 1 210 ? -14.475 9.496 37.271 1.00 85.00 210 SER A C 1
ATOM 1665 O O . SER A 1 210 ? -13.727 10.299 37.815 1.00 85.00 210 SER A O 1
ATOM 1667 N N . ASN A 1 211 ? -14.135 8.214 37.110 1.00 84.69 211 ASN A N 1
ATOM 1668 C CA . ASN A 1 211 ? -12.820 7.666 37.449 1.00 84.69 211 ASN A CA 1
ATOM 1669 C C . ASN A 1 211 ? -11.756 7.890 36.355 1.00 84.69 211 ASN A C 1
ATOM 1671 O O . ASN A 1 211 ? -10.672 7.318 36.450 1.00 84.69 211 ASN A O 1
ATOM 1675 N N . GLY A 1 212 ? -12.074 8.652 35.304 1.00 82.19 212 GLY A N 1
ATOM 1676 C CA . GLY A 1 212 ? -11.183 8.955 34.183 1.00 82.19 212 GLY A CA 1
ATOM 1677 C C . GLY A 1 212 ? -11.031 7.822 33.166 1.00 82.19 212 GLY A C 1
ATOM 1678 O O . GLY A 1 212 ? -10.412 8.038 32.124 1.00 82.19 212 GLY A O 1
ATOM 1679 N N . LYS A 1 213 ? -11.611 6.641 33.431 1.00 91.12 213 LYS A N 1
ATOM 1680 C CA . LYS A 1 213 ? -11.525 5.479 32.542 1.00 91.12 213 LYS A CA 1
ATOM 1681 C C . LYS A 1 213 ? -12.601 5.511 31.466 1.00 91.12 213 LYS A C 1
ATOM 1683 O O . LYS A 1 213 ? -13.753 5.868 31.735 1.00 91.12 213 LYS A O 1
ATOM 1688 N N . THR A 1 214 ? -12.224 5.057 30.281 1.00 94.06 214 THR A N 1
ATOM 1689 C CA . THR A 1 214 ? -13.121 4.836 29.149 1.00 94.06 214 THR A CA 1
ATOM 1690 C C . THR A 1 214 ? -13.636 3.403 29.170 1.00 94.06 214 THR A C 1
ATOM 1692 O O . THR A 1 214 ? -12.879 2.464 29.408 1.00 94.06 214 THR A O 1
ATOM 1695 N N . TYR A 1 215 ? -14.936 3.241 28.939 1.00 96.31 215 TYR A N 1
ATOM 1696 C CA . TYR A 1 215 ? -15.627 1.958 28.881 1.00 96.31 215 TYR A CA 1
ATOM 1697 C C . TYR A 1 215 ? -16.320 1.808 27.536 1.00 96.31 215 TYR A C 1
ATOM 1699 O O . TYR A 1 215 ? -16.871 2.781 27.017 1.00 96.31 215 TYR A O 1
ATOM 1707 N N . MET A 1 216 ? -16.365 0.575 27.035 1.00 97.25 216 MET A N 1
ATOM 1708 C CA . MET A 1 216 ? -17.090 0.229 25.820 1.00 97.25 216 MET A CA 1
ATOM 1709 C C . MET A 1 216 ? -18.233 -0.737 26.109 1.00 97.25 216 MET A C 1
ATOM 1711 O O . MET A 1 216 ? -18.098 -1.653 26.927 1.00 97.25 216 MET A O 1
ATOM 1715 N N . LYS A 1 217 ? -19.357 -0.555 25.414 1.00 96.81 217 LYS A N 1
ATOM 1716 C CA . LYS A 1 217 ? -20.487 -1.484 25.443 1.00 96.81 217 LYS A CA 1
ATOM 1717 C C . LYS A 1 217 ? -21.024 -1.781 24.055 1.00 96.81 217 LYS A C 1
ATOM 1719 O O . LYS A 1 217 ? -21.152 -0.889 23.224 1.00 96.81 217 LYS A O 1
ATOM 1724 N N . LYS A 1 218 ? -21.446 -3.025 23.847 1.00 95.44 218 LYS A N 1
ATOM 1725 C CA . LYS A 1 218 ? -22.260 -3.443 22.702 1.00 95.44 218 LYS A CA 1
ATOM 1726 C C . LYS A 1 218 ? -23.652 -3.809 23.207 1.00 95.44 218 LYS A C 1
ATOM 1728 O O . LYS A 1 218 ? -23.839 -4.877 23.789 1.00 95.44 218 LYS A O 1
ATOM 1733 N N . GLY A 1 219 ? -24.628 -2.924 23.001 1.00 92.31 219 GLY A N 1
ATOM 1734 C CA . GLY A 1 219 ? -25.912 -3.022 23.705 1.00 92.31 219 GLY A CA 1
ATOM 1735 C C . GLY A 1 219 ? -25.691 -2.905 25.216 1.00 92.31 219 GLY A C 1
ATOM 1736 O O . GLY A 1 219 ? -25.005 -1.993 25.663 1.00 92.31 219 GLY A O 1
ATOM 1737 N N . ASP A 1 220 ? -26.193 -3.861 25.994 1.00 92.69 220 ASP A N 1
ATOM 1738 C CA . ASP A 1 220 ? -26.057 -3.851 27.459 1.00 92.69 220 ASP A CA 1
ATOM 1739 C C . ASP A 1 220 ? -2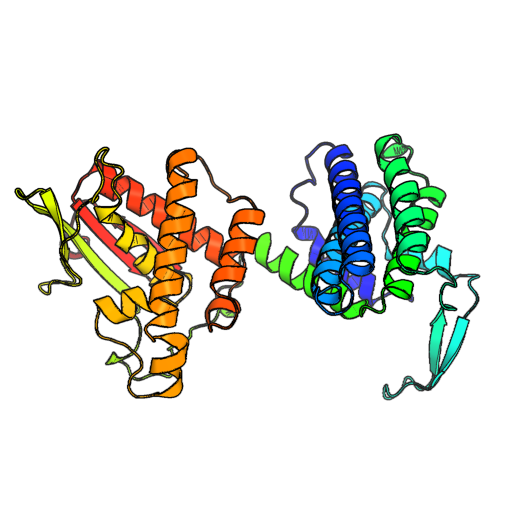4.794 -4.555 27.987 1.00 92.69 220 ASP A C 1
ATOM 1741 O O . ASP A 1 220 ? -24.571 -4.622 29.198 1.00 92.69 220 ASP A O 1
ATOM 1745 N N . VAL A 1 221 ? -23.947 -5.082 27.098 1.00 94.88 221 VAL A N 1
ATOM 1746 C CA . VAL A 1 221 ? -22.774 -5.886 27.466 1.00 94.88 221 VAL A CA 1
ATOM 1747 C C . VAL A 1 221 ? -21.503 -5.050 27.368 1.00 94.88 221 VAL A C 1
ATOM 1749 O O . VAL A 1 221 ? -21.208 -4.496 26.309 1.00 94.88 221 VAL A O 1
ATOM 1752 N N . PHE A 1 222 ? -20.729 -4.988 28.455 1.00 96.06 222 PHE A N 1
ATOM 1753 C CA . PHE A 1 222 ? -19.382 -4.411 28.427 1.00 96.06 222 PHE A CA 1
ATOM 1754 C C . PHE A 1 222 ? -18.441 -5.287 27.607 1.00 96.06 222 PHE A C 1
ATOM 1756 O O . PHE A 1 222 ? -18.437 -6.509 27.761 1.00 96.06 222 PHE A O 1
ATOM 1763 N N . ILE A 1 223 ? -17.631 -4.648 26.771 1.00 95.88 223 ILE A N 1
ATOM 1764 C CA . ILE A 1 223 ? -16.603 -5.312 25.972 1.00 95.88 223 ILE A CA 1
ATOM 1765 C C . ILE A 1 223 ? -15.243 -4.679 26.262 1.00 95.88 223 ILE A C 1
ATOM 1767 O O . ILE A 1 223 ? -15.157 -3.470 26.480 1.00 95.88 223 ILE A O 1
ATOM 1771 N N . GLY A 1 224 ? -14.197 -5.505 26.257 1.00 91.75 224 GLY A N 1
ATOM 1772 C CA . GLY A 1 224 ? -12.842 -5.072 26.592 1.00 91.75 224 GLY A CA 1
ATOM 1773 C C . GLY A 1 224 ? -12.640 -4.696 28.059 1.00 91.75 224 GLY A C 1
ATOM 1774 O O . GLY A 1 224 ? -13.537 -4.826 28.897 1.00 91.75 224 GLY A O 1
ATOM 1775 N N . ASP A 1 225 ? -11.430 -4.231 28.348 1.00 92.19 225 ASP A N 1
ATOM 1776 C CA . ASP A 1 225 ? -11.056 -3.720 29.661 1.00 92.19 225 ASP A CA 1
ATOM 1777 C C . ASP A 1 225 ? -11.193 -2.188 29.706 1.00 92.19 225 ASP A C 1
ATOM 1779 O O . ASP A 1 225 ? -11.022 -1.521 28.688 1.00 92.19 225 ASP A O 1
ATOM 1783 N N . PRO A 1 226 ? -11.489 -1.582 30.870 1.00 92.25 226 PRO A N 1
ATOM 1784 C CA . PRO A 1 226 ? -11.543 -0.128 30.987 1.00 92.25 226 PRO A CA 1
ATOM 1785 C C . PRO A 1 226 ? -10.168 0.519 30.772 1.00 92.25 226 PRO A C 1
ATOM 1787 O O . PRO A 1 226 ? -9.218 0.189 31.487 1.00 92.25 226 PRO A O 1
ATOM 1790 N N . LEU A 1 227 ? -10.088 1.496 29.866 1.00 93.50 227 LEU A N 1
ATOM 1791 C CA . LEU A 1 227 ? -8.825 2.086 29.413 1.00 93.50 227 LEU A CA 1
ATOM 1792 C C . LEU A 1 227 ? -8.553 3.484 29.979 1.00 93.50 227 LEU A C 1
ATOM 1794 O O . LEU A 1 227 ? -9.464 4.255 30.287 1.00 93.50 227 LEU A O 1
ATOM 1798 N N . THR A 1 228 ? -7.267 3.812 30.069 1.00 90.38 228 THR A N 1
ATOM 1799 C CA . THR A 1 228 ? -6.700 5.129 30.397 1.00 90.38 228 THR A CA 1
ATOM 1800 C C . THR A 1 228 ? -5.549 5.426 29.440 1.00 90.38 228 THR A C 1
ATOM 1802 O O . THR A 1 228 ? -5.045 4.513 28.791 1.00 90.38 228 THR A O 1
ATOM 1805 N N . ASP A 1 229 ? -5.109 6.683 29.362 1.00 85.06 229 ASP A N 1
ATOM 1806 C CA . ASP A 1 229 ? -4.017 7.070 28.452 1.00 85.06 229 ASP A CA 1
ATOM 1807 C C . ASP A 1 229 ? -2.659 6.485 28.877 1.00 85.06 229 ASP A C 1
ATOM 1809 O O . ASP A 1 229 ? -1.776 6.311 28.047 1.00 85.06 229 ASP A O 1
ATOM 1813 N N . ASN A 1 230 ? -2.497 6.128 30.158 1.00 83.50 230 ASN A N 1
ATOM 1814 C CA . ASN A 1 230 ? -1.291 5.487 30.707 1.00 83.50 230 ASN A CA 1
ATOM 1815 C C . ASN A 1 230 ? 0.019 6.258 30.441 1.00 83.50 230 ASN A C 1
ATOM 1817 O O . ASN A 1 230 ? 1.094 5.662 30.379 1.00 83.50 230 ASN A O 1
ATOM 1821 N N . ILE A 1 231 ? -0.062 7.585 30.334 1.00 86.56 231 ILE A N 1
ATOM 1822 C CA . ILE A 1 231 ? 1.065 8.497 30.119 1.00 86.56 231 ILE A CA 1
ATOM 1823 C C . ILE A 1 231 ? 0.855 9.803 30.904 1.00 86.56 231 ILE A C 1
ATOM 1825 O O . ILE A 1 231 ? -0.261 10.108 31.321 1.00 86.56 231 ILE A O 1
ATOM 1829 N N . GLU A 1 232 ? 1.932 10.564 31.124 1.00 79.94 232 GLU A N 1
ATOM 1830 C CA . GLU A 1 232 ? 1.913 11.841 31.856 1.00 79.94 232 GLU A CA 1
ATOM 1831 C C . GLU A 1 232 ? 1.129 12.940 31.124 1.00 79.94 232 GLU A C 1
ATOM 1833 O O . GLU A 1 232 ? 0.331 13.646 31.738 1.00 79.94 232 GLU A O 1
ATOM 1838 N N . VAL A 1 233 ? 1.336 13.074 29.810 1.00 86.38 233 VAL A N 1
ATOM 1839 C CA . VAL A 1 233 ? 0.615 14.038 28.970 1.00 86.38 233 VAL A CA 1
ATOM 1840 C C . VAL A 1 233 ? -0.441 13.290 28.174 1.00 86.38 233 VAL A C 1
ATOM 1842 O O . VAL A 1 233 ? -0.108 12.606 27.206 1.00 86.38 233 VAL A O 1
ATOM 1845 N N . GLU A 1 234 ? -1.697 13.428 28.597 1.00 87.44 234 GLU A N 1
ATOM 1846 C CA . GLU A 1 234 ? -2.852 12.801 27.951 1.00 87.44 234 GLU A CA 1
ATOM 1847 C C . GLU A 1 234 ? -2.890 13.105 26.446 1.00 87.44 234 GLU A C 1
ATOM 1849 O O . GLU A 1 234 ? -2.920 14.261 26.015 1.00 87.44 234 GLU A O 1
ATOM 1854 N N . ASP A 1 235 ? -2.900 12.054 25.632 1.00 90.81 235 ASP A N 1
ATOM 1855 C CA . ASP A 1 235 ? -2.959 12.126 24.173 1.00 90.81 235 ASP A CA 1
ATOM 1856 C C . ASP A 1 235 ? -4.246 11.508 23.602 1.00 90.81 235 ASP A C 1
ATOM 1858 O O . ASP A 1 235 ? -4.524 11.641 22.405 1.00 90.81 235 ASP A O 1
ATOM 1862 N N . GLY A 1 236 ? -5.090 10.937 24.465 1.00 92.12 236 GLY A N 1
ATOM 1863 C CA . GLY A 1 236 ? -6.344 10.290 24.117 1.00 92.12 236 GLY A CA 1
ATOM 1864 C C . GLY A 1 236 ? -6.201 8.820 23.729 1.00 92.12 236 GLY A C 1
ATOM 1865 O O . GLY A 1 236 ? -7.180 8.260 23.234 1.00 92.12 236 GLY A O 1
ATOM 1866 N N . TYR A 1 237 ? -5.043 8.177 23.942 1.00 94.12 237 TYR A N 1
ATOM 1867 C CA . TYR A 1 237 ? -4.846 6.758 23.611 1.00 94.12 237 TYR A CA 1
ATOM 1868 C C . TYR A 1 237 ? -5.888 5.826 24.256 1.00 94.12 237 TYR A C 1
ATOM 1870 O O . TYR A 1 237 ? -6.158 4.753 23.726 1.00 94.12 237 TYR A O 1
ATOM 1878 N N . ARG A 1 238 ? -6.589 6.236 25.324 1.00 94.75 238 ARG A N 1
ATOM 1879 C CA . ARG A 1 238 ? -7.749 5.500 25.873 1.00 94.75 238 ARG A CA 1
ATOM 1880 C C . ARG A 1 238 ? -8.893 5.231 24.887 1.00 94.75 238 ARG A C 1
ATOM 1882 O O . ARG A 1 238 ? -9.772 4.439 25.209 1.00 94.75 238 ARG A O 1
ATOM 1889 N N . PHE A 1 239 ? -8.914 5.884 23.723 1.00 96.44 239 PHE A N 1
ATOM 1890 C CA . PHE A 1 239 ? -9.899 5.661 22.657 1.00 96.44 239 PHE A CA 1
ATOM 1891 C C . PHE A 1 239 ? -9.367 4.820 21.479 1.00 96.44 239 PHE A C 1
ATOM 1893 O O . PHE A 1 239 ? -10.069 4.696 20.478 1.00 96.44 239 PHE A O 1
ATOM 1900 N N . HIS A 1 240 ? -8.155 4.253 21.561 1.00 96.88 240 HIS A N 1
ATOM 1901 C CA . HIS A 1 240 ? -7.504 3.563 20.433 1.00 96.88 240 HIS A CA 1
ATOM 1902 C C . HIS A 1 240 ? -8.248 2.319 19.924 1.00 96.88 240 HIS A C 1
ATOM 1904 O O . HIS A 1 240 ? -8.091 1.971 18.756 1.00 96.88 240 HIS A O 1
ATOM 1910 N N . ASP A 1 241 ? -9.112 1.697 20.734 1.00 97.56 241 ASP A N 1
ATOM 1911 C CA . ASP A 1 241 ? -9.895 0.524 20.315 1.00 97.56 241 ASP A CA 1
ATOM 1912 C C . ASP A 1 241 ? -10.773 0.775 19.074 1.00 97.56 241 ASP A C 1
ATOM 1914 O O . ASP A 1 241 ? -11.135 -0.155 18.348 1.00 97.56 241 ASP A O 1
ATOM 1918 N N . VAL A 1 242 ? -11.069 2.043 18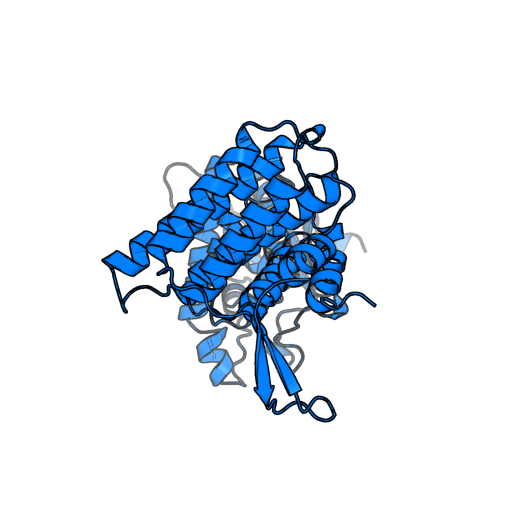.766 1.00 98.44 242 VAL A N 1
ATOM 1919 C CA . VAL A 1 242 ? -11.725 2.451 17.516 1.00 98.44 242 VAL A CA 1
ATOM 1920 C C . VAL A 1 242 ? -10.947 2.023 16.262 1.00 98.44 242 VAL A C 1
ATOM 1922 O O . VAL A 1 242 ? -11.560 1.758 15.228 1.00 98.44 242 VAL A O 1
ATOM 1925 N N . PHE A 1 243 ? -9.617 1.902 16.331 1.00 98.69 243 PHE A N 1
ATOM 1926 C CA . PHE A 1 243 ? -8.789 1.467 15.204 1.00 98.69 243 PHE A CA 1
ATOM 1927 C C . PHE A 1 243 ? -9.035 -0.009 14.873 1.00 98.69 243 PHE A C 1
ATOM 1929 O O . PHE A 1 243 ? -9.227 -0.354 13.709 1.00 98.69 243 PHE A O 1
ATOM 1936 N N . HIS A 1 244 ? -9.150 -0.863 15.893 1.00 98.69 244 HIS A N 1
ATOM 1937 C CA . HIS A 1 244 ? -9.482 -2.284 15.731 1.00 98.69 244 HIS A CA 1
ATOM 1938 C C . HIS A 1 244 ? -10.875 -2.467 15.123 1.00 98.69 244 HIS A C 1
ATOM 1940 O O . HIS A 1 244 ? -11.087 -3.294 14.236 1.00 98.69 244 HIS A O 1
ATOM 1946 N N . MET A 1 245 ? -11.823 -1.618 15.524 1.00 98.69 245 MET A N 1
ATOM 1947 C CA . MET A 1 245 ? -13.150 -1.567 14.910 1.00 98.69 245 MET A CA 1
ATOM 1948 C C . MET A 1 245 ? -13.078 -1.148 13.440 1.00 98.69 245 MET A C 1
ATOM 1950 O O . MET A 1 245 ? -13.727 -1.780 12.607 1.00 98.69 245 MET A O 1
ATOM 1954 N N . ALA A 1 246 ? -12.269 -0.137 13.105 1.00 98.75 246 ALA A N 1
ATOM 1955 C CA . ALA A 1 246 ? -12.051 0.294 11.726 1.00 98.75 246 ALA A CA 1
ATOM 1956 C C . ALA A 1 246 ? -11.496 -0.848 10.862 1.00 98.75 246 ALA A C 1
ATOM 1958 O O . ALA A 1 246 ? -12.020 -1.114 9.778 1.00 98.75 246 ALA A O 1
ATOM 1959 N N . TYR A 1 247 ? -10.494 -1.579 11.355 1.00 98.75 247 TYR A N 1
ATOM 1960 C CA . TYR A 1 247 ? -9.941 -2.746 10.664 1.00 98.75 247 TYR A CA 1
ATOM 1961 C C . TYR A 1 247 ? -10.996 -3.850 10.499 1.00 98.75 247 TYR A C 1
ATOM 1963 O O . TYR A 1 247 ? -11.189 -4.360 9.390 1.00 98.75 247 TYR A O 1
ATOM 1971 N N . ALA A 1 248 ? -11.781 -4.133 11.541 1.00 98.50 248 ALA A N 1
ATOM 1972 C CA . ALA A 1 248 ? -12.845 -5.130 11.484 1.00 98.50 248 ALA A CA 1
ATOM 1973 C C . ALA A 1 248 ? -13.898 -4.829 10.404 1.00 98.50 248 ALA A C 1
ATOM 1975 O O . ALA A 1 248 ? -14.331 -5.747 9.706 1.00 98.50 248 ALA A O 1
ATOM 1976 N N . VAL A 1 249 ? -14.313 -3.568 10.230 1.00 98.19 249 VAL A N 1
ATOM 1977 C CA . VAL A 1 249 ? -15.351 -3.219 9.240 1.00 98.19 249 VAL A CA 1
ATOM 1978 C C . VAL A 1 249 ? -14.822 -2.930 7.848 1.00 98.19 249 VAL A C 1
ATOM 1980 O O . VAL A 1 249 ? -15.501 -3.239 6.870 1.00 98.19 249 VAL A O 1
ATOM 1983 N N . ILE A 1 250 ? -13.621 -2.362 7.735 1.00 98.19 250 ILE A N 1
ATOM 1984 C CA . ILE A 1 250 ? -13.072 -1.908 6.454 1.00 98.19 250 ILE A CA 1
ATOM 1985 C C . ILE A 1 250 ? -12.180 -2.972 5.835 1.00 98.19 250 ILE A C 1
ATOM 1987 O O . ILE A 1 250 ? -12.302 -3.220 4.640 1.00 98.19 250 ILE A O 1
ATOM 1991 N N . LEU A 1 251 ? -11.334 -3.636 6.623 1.00 98.25 251 LEU A N 1
ATOM 1992 C CA . LEU A 1 251 ? -10.463 -4.715 6.148 1.00 98.25 251 LEU A CA 1
ATOM 1993 C C . LEU A 1 251 ? -11.120 -6.091 6.272 1.00 98.25 251 LEU A C 1
ATOM 1995 O O . LEU A 1 251 ? -10.656 -7.027 5.635 1.00 98.25 251 LEU A O 1
ATOM 1999 N N . HIS A 1 252 ? -12.206 -6.207 7.049 1.00 97.88 252 HIS A N 1
ATOM 2000 C CA . HIS A 1 252 ? -12.832 -7.486 7.432 1.00 97.88 252 HIS A CA 1
ATOM 2001 C C . HIS A 1 252 ? -11.910 -8.369 8.280 1.00 97.88 252 HIS A C 1
ATOM 2003 O O . HIS A 1 252 ? -12.100 -9.579 8.369 1.00 97.88 252 HIS A O 1
ATOM 2009 N N . TRP A 1 253 ? -10.930 -7.747 8.934 1.00 98.12 253 TRP A N 1
ATOM 2010 C CA . TRP A 1 253 ? -9.909 -8.404 9.735 1.00 98.12 253 TRP A CA 1
ATOM 2011 C C . TRP A 1 253 ? -9.609 -7.567 10.974 1.00 98.12 253 TRP A C 1
ATOM 2013 O O . TRP A 1 253 ? -9.371 -6.369 10.863 1.00 98.12 253 TRP A O 1
ATOM 2023 N N . SER A 1 254 ? -9.647 -8.199 12.144 1.00 98.44 254 SER A N 1
ATOM 2024 C CA . SER A 1 254 ? -9.161 -7.640 13.410 1.00 98.44 254 SER A CA 1
ATOM 2025 C C . SER A 1 254 ? -9.132 -8.755 14.465 1.00 98.44 254 SER A C 1
ATOM 2027 O O . SER A 1 254 ? -10.170 -9.052 15.074 1.00 98.44 254 SER A O 1
ATOM 2029 N N . PRO A 1 255 ? -8.000 -9.454 14.663 1.00 98.44 255 PRO A N 1
ATOM 2030 C CA . PRO A 1 255 ? -7.839 -10.393 15.772 1.00 98.44 255 PRO A CA 1
ATOM 2031 C C . PRO A 1 255 ? -8.089 -9.755 17.150 1.00 98.44 255 PRO A C 1
ATOM 2033 O O . PRO A 1 255 ? -8.628 -10.427 18.034 1.00 98.44 255 PRO A O 1
ATOM 2036 N N . VAL A 1 256 ? -7.775 -8.468 17.336 1.00 98.56 256 VAL A N 1
ATOM 2037 C CA . VAL A 1 256 ? -8.046 -7.726 18.578 1.00 98.56 256 VAL A CA 1
ATOM 2038 C C . VAL A 1 256 ? -9.545 -7.581 18.794 1.00 98.56 256 VAL A C 1
ATOM 2040 O O . VAL A 1 256 ? -10.061 -8.011 19.827 1.00 98.56 256 VAL A O 1
ATOM 2043 N N . PHE A 1 257 ? -10.287 -7.065 17.810 1.00 98.12 257 PHE A N 1
ATOM 2044 C CA . PHE A 1 257 ? -11.732 -6.903 17.954 1.00 98.12 257 PHE A CA 1
ATOM 2045 C C . PHE A 1 257 ? -12.436 -8.253 18.114 1.00 98.12 257 PHE A C 1
ATOM 2047 O O . PHE A 1 257 ? -13.377 -8.364 18.906 1.00 98.12 257 PHE A O 1
ATOM 2054 N N . ARG A 1 258 ? -11.924 -9.315 17.471 1.00 97.75 258 ARG A N 1
ATOM 2055 C CA . ARG A 1 258 ? -12.394 -10.681 17.735 1.00 97.75 258 ARG A CA 1
ATOM 2056 C C . ARG A 1 258 ? -12.216 -11.094 19.196 1.00 97.75 258 ARG A C 1
ATOM 2058 O O . ARG A 1 258 ? -13.116 -11.661 19.819 1.00 97.75 258 ARG A O 1
ATOM 2065 N N . ALA A 1 259 ? -11.050 -10.809 19.769 1.00 97.50 259 ALA A N 1
ATOM 2066 C CA . ALA A 1 259 ? -10.747 -11.122 21.161 1.00 97.50 259 ALA A CA 1
ATOM 2067 C C . ALA A 1 259 ? -11.575 -10.288 22.158 1.00 97.50 259 ALA A C 1
ATOM 2069 O O . ALA A 1 259 ? -11.957 -10.813 23.215 1.00 97.50 259 ALA A O 1
ATOM 2070 N N . LEU A 1 260 ? -11.888 -9.031 21.818 1.00 96.75 260 LEU A N 1
ATOM 2071 C CA . LEU A 1 260 ? -12.775 -8.152 22.589 1.00 96.75 260 LEU A CA 1
ATOM 2072 C C . LEU A 1 260 ? -14.214 -8.684 22.612 1.00 96.75 260 LEU A C 1
ATOM 2074 O O . LEU A 1 260 ? -14.841 -8.709 23.671 1.00 96.75 260 LEU A O 1
ATOM 2078 N N . LEU A 1 261 ? -14.714 -9.164 21.468 1.00 95.88 261 LEU A N 1
ATOM 2079 C CA . LEU A 1 261 ? -16.064 -9.720 21.323 1.00 95.88 261 LEU A CA 1
ATOM 2080 C C . LEU A 1 261 ? -16.192 -11.199 21.716 1.00 95.88 261 LEU A C 1
ATOM 2082 O O . LEU A 1 261 ? -17.309 -11.701 21.806 1.00 95.88 261 LEU A O 1
ATOM 2086 N N . LYS A 1 262 ? -15.072 -11.890 21.960 1.00 95.50 262 LYS A N 1
ATOM 2087 C CA . LYS A 1 262 ? -15.012 -13.337 22.235 1.00 95.50 262 LYS A CA 1
ATOM 2088 C C . LYS A 1 262 ? -15.538 -14.216 21.084 1.00 95.50 262 LYS A C 1
ATOM 2090 O O . LYS A 1 262 ? -16.024 -15.310 21.340 1.00 95.50 262 LYS A O 1
ATOM 2095 N N . ASN A 1 263 ? -15.363 -13.789 19.831 1.00 94.94 263 ASN A N 1
ATOM 2096 C CA . ASN A 1 263 ? -15.784 -14.499 18.607 1.00 94.94 263 ASN A CA 1
ATOM 2097 C C . ASN A 1 263 ? -14.589 -14.888 17.709 1.00 94.94 263 ASN A C 1
ATOM 2099 O O . ASN A 1 263 ? -14.566 -14.659 16.496 1.00 94.94 263 ASN A O 1
ATOM 2103 N N . LYS A 1 264 ? -13.543 -15.452 18.317 1.00 97.69 264 LYS A N 1
ATOM 2104 C CA . LYS A 1 264 ? -12.455 -16.093 17.563 1.00 97.69 264 LYS A CA 1
ATOM 2105 C C . LYS A 1 264 ? -12.993 -17.301 16.789 1.00 97.69 264 LYS A C 1
ATOM 2107 O O . LYS A 1 264 ? -13.907 -17.956 17.283 1.00 97.69 264 LYS A O 1
ATOM 2112 N N . ARG A 1 265 ? -12.372 -17.647 15.658 1.00 97.88 265 ARG A N 1
ATOM 2113 C CA . ARG A 1 265 ? -12.756 -18.792 14.810 1.00 97.88 265 ARG A CA 1
ATOM 2114 C C . ARG A 1 265 ? -12.326 -20.140 15.400 1.00 97.88 265 ARG A C 1
ATOM 2116 O O . ARG A 1 265 ? -11.469 -20.823 14.848 1.00 97.88 265 ARG A O 1
ATOM 2123 N N . LYS A 1 266 ? -12.849 -20.486 16.583 1.00 96.88 266 LYS A N 1
ATOM 2124 C CA . LYS A 1 266 ? -12.450 -21.658 17.384 1.00 96.88 266 LYS A CA 1
ATOM 2125 C C . LYS A 1 266 ? -12.737 -22.986 16.695 1.00 96.88 266 LYS A C 1
ATOM 2127 O O . LYS A 1 266 ? -12.014 -23.953 16.936 1.00 96.88 266 LYS A O 1
ATOM 2132 N N . SER A 1 267 ? -13.753 -23.026 15.843 1.00 97.44 267 SER A N 1
ATOM 2133 C CA . SER A 1 267 ? -14.143 -24.220 15.097 1.00 97.44 267 SER A CA 1
ATOM 2134 C C . SER A 1 267 ? -13.149 -24.561 13.982 1.00 97.44 267 SER A C 1
ATOM 2136 O O . SER A 1 267 ? -13.090 -25.709 13.541 1.00 97.44 267 SER A O 1
ATOM 2138 N N . ASN A 1 268 ? -12.293 -23.605 13.596 1.00 97.06 268 ASN A N 1
ATOM 2139 C CA . ASN A 1 268 ? -11.146 -23.804 12.716 1.00 97.06 268 ASN A CA 1
ATOM 2140 C C . ASN A 1 268 ? -9.822 -23.593 13.488 1.00 97.06 268 ASN A C 1
ATOM 2142 O O . ASN A 1 268 ? -9.317 -22.468 13.547 1.00 97.06 268 ASN A O 1
ATOM 2146 N N . PRO A 1 269 ? -9.217 -24.659 14.057 1.00 96.69 269 PRO A N 1
ATOM 2147 C CA . PRO A 1 269 ? -8.025 -24.536 14.900 1.00 96.69 269 PRO A CA 1
ATOM 2148 C C . PRO A 1 269 ? -6.840 -23.843 14.217 1.00 96.69 269 PRO A C 1
ATOM 2150 O O . PRO A 1 269 ? -6.120 -23.082 14.860 1.00 96.69 269 PRO A O 1
ATOM 2153 N N . GLU A 1 270 ? -6.659 -24.060 12.911 1.00 96.94 270 GLU A N 1
ATOM 2154 C CA . GLU A 1 270 ? -5.588 -23.429 12.138 1.00 96.94 270 GLU A CA 1
ATOM 2155 C C . GLU A 1 270 ? -5.772 -21.907 12.072 1.00 96.94 270 GLU A C 1
ATOM 2157 O O . GLU A 1 270 ? -4.814 -21.158 12.276 1.00 96.94 270 GLU A O 1
ATOM 2162 N N . LYS A 1 271 ? -7.003 -21.424 11.849 1.00 97.00 271 LYS A N 1
ATOM 2163 C CA . LYS A 1 271 ? -7.308 -19.984 11.865 1.00 97.00 271 LYS A CA 1
ATOM 2164 C C . LYS A 1 271 ? -7.263 -19.395 13.275 1.00 97.00 271 LYS A C 1
ATOM 2166 O O . LYS A 1 271 ? -6.722 -18.302 13.444 1.00 97.00 271 LYS A O 1
ATOM 2171 N N . ASP A 1 272 ? -7.770 -20.105 14.284 1.00 97.75 272 ASP A N 1
ATOM 2172 C CA . ASP A 1 272 ? -7.709 -19.657 15.683 1.00 97.75 272 ASP A CA 1
ATOM 2173 C C . ASP A 1 272 ? -6.266 -19.411 16.151 1.00 97.75 272 ASP A C 1
ATOM 2175 O O . ASP A 1 272 ? -6.003 -18.449 16.883 1.00 97.75 272 ASP A O 1
ATOM 2179 N N . GLU A 1 273 ? -5.335 -20.269 15.726 1.00 96.69 273 GLU A N 1
ATOM 2180 C CA . GLU A 1 273 ? -3.915 -20.160 16.053 1.00 96.69 273 GLU A CA 1
ATOM 2181 C C . GLU A 1 273 ? -3.190 -19.130 15.177 1.00 96.69 273 GLU A C 1
ATOM 2183 O O . GLU A 1 273 ? -2.512 -18.245 15.705 1.00 96.69 273 GLU A O 1
ATOM 2188 N N . SER A 1 274 ? -3.327 -19.220 13.851 1.00 96.19 274 SER A N 1
ATOM 2189 C CA . SER A 1 274 ? -2.501 -18.440 12.918 1.00 96.19 274 SER A CA 1
ATOM 2190 C C . SER A 1 274 ? -3.025 -17.030 12.639 1.00 96.19 274 SER A C 1
ATOM 2192 O O . SER A 1 274 ? -2.221 -16.115 12.472 1.00 96.19 274 SER A O 1
ATOM 2194 N N . GLN A 1 275 ? -4.348 -16.834 12.608 1.00 97.88 275 GLN A N 1
ATOM 2195 C CA . GLN A 1 275 ? -4.976 -15.568 12.204 1.00 97.88 275 GLN A CA 1
ATOM 2196 C C . GLN A 1 275 ? -5.615 -14.819 13.370 1.00 97.88 275 GLN A C 1
ATOM 2198 O O . GLN A 1 275 ? -5.574 -13.593 13.396 1.00 97.88 275 GLN A O 1
ATOM 2203 N N . ASP A 1 276 ? -6.170 -15.541 14.346 1.00 98.06 276 ASP A N 1
ATOM 2204 C CA . ASP A 1 276 ? -6.802 -14.940 15.525 1.00 98.06 276 ASP A CA 1
ATOM 2205 C C . ASP A 1 276 ? -5.914 -15.055 16.780 1.00 98.06 276 ASP A C 1
ATOM 2207 O O . ASP A 1 276 ? -6.258 -14.565 17.856 1.00 98.06 276 ASP A O 1
ATOM 2211 N N . GLY A 1 277 ? -4.784 -15.761 16.696 1.00 96.19 277 GLY A N 1
ATOM 2212 C CA . GLY A 1 277 ? -3.922 -16.092 17.830 1.00 96.19 277 GLY A CA 1
ATOM 2213 C C . GLY A 1 277 ? -3.229 -14.890 18.472 1.00 96.19 277 GLY A C 1
ATOM 2214 O O . GLY A 1 277 ? -3.262 -13.766 17.974 1.00 96.19 277 GLY A O 1
ATOM 2215 N N . GLY A 1 278 ? -2.529 -15.137 19.583 1.00 96.81 278 GLY A N 1
ATOM 2216 C CA . GLY A 1 278 ? -1.845 -14.079 20.337 1.00 96.81 278 GLY A CA 1
ATOM 2217 C C . GLY A 1 278 ? -0.837 -13.280 19.501 1.00 96.81 278 GLY A C 1
ATOM 2218 O O . GLY A 1 278 ? -0.722 -12.073 19.681 1.00 96.81 278 GLY A O 1
ATOM 2219 N N . ARG A 1 279 ? -0.154 -13.920 18.539 1.00 97.19 279 ARG A N 1
ATOM 2220 C CA . ARG A 1 279 ? 0.775 -13.224 17.635 1.00 97.19 279 ARG A CA 1
ATOM 2221 C C . ARG A 1 279 ? 0.049 -12.240 16.715 1.00 97.19 279 ARG A C 1
ATOM 2223 O O . ARG A 1 279 ? 0.531 -11.127 16.547 1.00 97.19 279 ARG A O 1
ATOM 2230 N N . ALA A 1 280 ? -1.102 -12.626 16.168 1.00 98.06 280 ALA A N 1
ATOM 2231 C CA . ALA A 1 280 ? -1.902 -11.759 15.311 1.00 98.06 280 ALA A CA 1
ATOM 2232 C C . ALA A 1 280 ? -2.440 -10.547 16.091 1.00 98.06 280 ALA A C 1
ATOM 2234 O O . ALA A 1 280 ? -2.338 -9.421 15.613 1.00 98.06 280 ALA A O 1
ATOM 2235 N N . ILE A 1 281 ? -2.903 -10.770 17.329 1.00 98.50 281 ILE A N 1
ATOM 2236 C CA . ILE A 1 281 ? -3.319 -9.707 18.261 1.00 98.50 281 ILE A CA 1
ATOM 2237 C C . ILE A 1 281 ? -2.164 -8.726 18.507 1.00 98.50 281 ILE A C 1
ATOM 2239 O O . ILE A 1 281 ? -2.326 -7.530 18.308 1.00 98.50 281 ILE A O 1
ATOM 2243 N N . VAL A 1 282 ? -0.976 -9.220 18.878 1.00 98.25 282 VAL A N 1
ATOM 2244 C CA . VAL A 1 282 ? 0.199 -8.366 19.139 1.00 98.25 282 VAL A CA 1
ATOM 2245 C C . VAL A 1 282 ? 0.617 -7.566 17.903 1.00 98.25 282 VAL A C 1
ATOM 2247 O O . VAL A 1 282 ? 1.028 -6.416 18.036 1.00 98.25 282 VAL A O 1
ATOM 2250 N N . ILE A 1 283 ? 0.524 -8.151 16.707 1.00 98.25 283 ILE A N 1
ATOM 2251 C CA . ILE A 1 283 ? 0.833 -7.450 15.455 1.00 98.25 283 ILE A CA 1
ATOM 2252 C C . ILE A 1 283 ? -0.163 -6.321 15.190 1.00 98.25 283 ILE A C 1
ATOM 2254 O O . ILE A 1 283 ? 0.265 -5.220 14.853 1.00 98.25 283 ILE A O 1
ATOM 2258 N N . GLU A 1 284 ? -1.463 -6.565 15.357 1.00 98.56 284 GLU A N 1
ATOM 2259 C CA . GLU A 1 284 ? -2.485 -5.532 15.171 1.00 98.56 284 GLU A CA 1
ATOM 2260 C C . GLU A 1 284 ? -2.360 -4.405 16.212 1.00 98.56 284 GLU A C 1
ATOM 2262 O O . GLU A 1 284 ? -2.397 -3.231 15.851 1.00 98.56 284 GLU A O 1
ATOM 2267 N N . GLU A 1 285 ? -2.143 -4.742 17.486 1.00 98.25 285 GLU A N 1
ATOM 2268 C CA . GLU A 1 285 ? -1.870 -3.773 18.560 1.00 98.25 285 GLU A CA 1
ATOM 2269 C C . GLU A 1 285 ? -0.619 -2.939 18.263 1.00 98.25 285 GLU A C 1
ATOM 2271 O O . GLU A 1 285 ? -0.633 -1.710 18.330 1.00 98.25 285 GLU A O 1
ATOM 2276 N N . GLY A 1 286 ? 0.472 -3.605 17.869 1.00 98.06 286 GLY A N 1
ATOM 2277 C CA . GLY A 1 286 ? 1.725 -2.953 17.498 1.00 98.06 286 GLY A CA 1
ATOM 2278 C C . GLY A 1 286 ? 1.567 -2.024 16.295 1.00 98.06 286 GLY A C 1
ATOM 2279 O O . GLY A 1 286 ? 2.136 -0.932 16.291 1.00 98.06 286 GLY A O 1
ATOM 2280 N N . LEU A 1 287 ? 0.762 -2.422 15.306 1.00 98.00 287 LEU A N 1
ATOM 2281 C CA . LEU A 1 287 ? 0.408 -1.594 14.157 1.00 98.00 287 LEU A CA 1
ATOM 2282 C C . LEU A 1 287 ? -0.352 -0.335 14.599 1.00 98.00 287 LEU A C 1
ATOM 2284 O O . LEU A 1 287 ? 0.040 0.771 14.226 1.00 98.00 287 LEU A O 1
ATOM 2288 N N . SER A 1 288 ? -1.400 -0.488 15.415 1.00 98.06 288 SER A N 1
ATOM 2289 C CA . SER A 1 288 ? -2.177 0.634 15.958 1.00 98.06 288 SER A CA 1
ATOM 2290 C C . SER A 1 288 ? -1.303 1.595 16.768 1.00 98.06 288 SER A C 1
ATOM 2292 O O . SER A 1 288 ? -1.351 2.805 16.542 1.00 98.06 288 SER A O 1
ATOM 2294 N N . ALA A 1 289 ? -0.444 1.077 17.649 1.00 97.06 289 ALA A N 1
ATOM 2295 C CA . ALA A 1 289 ? 0.469 1.883 18.458 1.00 97.06 289 ALA A CA 1
ATOM 2296 C C . ALA A 1 289 ? 1.508 2.632 17.604 1.00 97.06 289 ALA A C 1
ATOM 2298 O O . ALA A 1 289 ? 1.777 3.817 17.824 1.00 97.06 289 ALA A O 1
ATOM 2299 N N . TRP A 1 290 ? 2.079 1.963 16.598 1.00 97.88 290 TRP A N 1
ATOM 2300 C CA . TRP A 1 290 ? 3.046 2.570 15.685 1.00 97.88 290 TRP A CA 1
ATOM 2301 C C . TRP A 1 290 ? 2.413 3.692 14.853 1.00 97.88 290 TRP A C 1
ATOM 2303 O O . TRP A 1 290 ? 2.953 4.801 14.826 1.00 97.88 290 TRP A O 1
ATOM 2313 N N . ILE A 1 291 ? 1.238 3.465 14.255 1.00 98.06 291 ILE A N 1
ATOM 2314 C CA . ILE A 1 291 ? 0.519 4.519 13.521 1.00 98.06 291 ILE A CA 1
ATOM 2315 C C . ILE A 1 291 ? 0.148 5.664 14.465 1.00 98.06 291 ILE A C 1
ATOM 2317 O O . ILE A 1 291 ? 0.295 6.824 14.088 1.00 98.06 291 ILE A O 1
ATOM 2321 N N . PHE A 1 292 ? -0.249 5.371 15.707 1.00 97.25 292 PHE A N 1
ATOM 2322 C CA . PHE A 1 292 ? -0.556 6.397 16.700 1.00 97.25 292 PHE A CA 1
ATOM 2323 C C . PHE A 1 292 ? 0.626 7.319 16.988 1.00 97.25 292 PHE A C 1
ATOM 2325 O O . PHE A 1 292 ? 0.441 8.535 17.026 1.00 97.25 292 PHE A O 1
ATOM 2332 N N . SER A 1 293 ? 1.843 6.779 17.094 1.00 95.44 293 SER A N 1
ATOM 2333 C CA . SER A 1 293 ? 3.047 7.605 17.259 1.00 95.44 293 SER A CA 1
ATOM 2334 C C . SER A 1 293 ? 3.244 8.599 16.106 1.00 95.44 293 SER A C 1
ATOM 2336 O O . SER A 1 293 ? 3.514 9.772 16.350 1.00 95.44 293 SER A O 1
ATOM 2338 N N . ILE A 1 294 ? 2.997 8.168 14.865 1.00 95.75 294 ILE A N 1
ATOM 2339 C CA . ILE A 1 294 ? 3.084 9.016 13.667 1.00 95.75 294 ILE A CA 1
ATOM 2340 C C . ILE A 1 294 ? 1.941 10.034 13.638 1.00 95.75 294 ILE A C 1
ATOM 2342 O O . ILE A 1 294 ? 2.132 11.195 13.281 1.00 95.75 294 ILE A O 1
ATOM 2346 N N . ALA A 1 295 ? 0.736 9.597 14.002 1.00 96.06 295 ALA A N 1
ATOM 2347 C CA . ALA A 1 295 ? -0.463 10.417 13.988 1.00 96.06 295 ALA A CA 1
ATOM 2348 C C . ALA A 1 295 ? -0.341 11.602 14.955 1.00 96.06 295 ALA A C 1
ATOM 2350 O O . ALA A 1 295 ? -0.758 12.704 14.611 1.00 96.06 295 ALA A O 1
ATOM 2351 N N . LYS A 1 296 ? 0.285 11.412 16.126 1.00 93.81 296 LYS A N 1
ATOM 2352 C CA . LYS A 1 296 ? 0.542 12.494 17.094 1.00 93.81 296 LYS A CA 1
ATOM 2353 C C . LYS A 1 296 ? 1.345 13.648 16.498 1.00 93.81 296 LYS A C 1
ATOM 2355 O O . LYS A 1 296 ? 1.045 14.798 16.790 1.00 93.81 296 LYS A O 1
ATOM 2360 N N . GLU A 1 297 ? 2.332 13.352 15.658 1.00 93.06 297 GLU A N 1
ATOM 2361 C CA . GLU A 1 297 ? 3.171 14.363 14.996 1.00 93.06 297 GLU A CA 1
ATOM 2362 C C . GLU A 1 297 ? 2.465 15.054 13.817 1.00 93.06 297 GLU A C 1
ATOM 2364 O O . GLU A 1 297 ? 2.978 16.018 13.254 1.00 93.06 297 GLU A O 1
ATOM 2369 N N . LYS A 1 298 ? 1.293 14.545 13.424 1.00 92.62 298 LYS A N 1
ATOM 2370 C CA . LYS A 1 298 ? 0.527 14.957 12.244 1.00 92.62 298 LYS A CA 1
ATOM 2371 C C . LYS A 1 298 ? -0.905 15.371 12.594 1.00 92.62 298 LYS A C 1
ATOM 2373 O O . LYS A 1 298 ? -1.808 15.174 11.779 1.00 92.62 298 LYS A O 1
ATOM 2378 N N . AS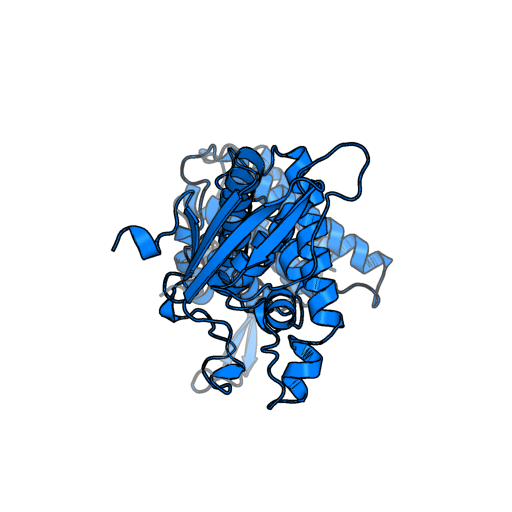P A 1 299 ? -1.120 15.870 13.811 1.00 94.38 299 ASP A N 1
ATOM 2379 C CA . ASP A 1 299 ? -2.425 16.313 14.323 1.00 94.38 299 ASP A CA 1
ATOM 2380 C C . ASP A 1 299 ? -3.538 15.272 14.109 1.00 94.38 299 ASP A C 1
ATOM 2382 O O . ASP A 1 299 ? -4.653 15.564 13.679 1.00 94.38 299 ASP A O 1
ATOM 2386 N N . TYR A 1 300 ? -3.212 14.002 14.360 1.00 96.38 300 TYR A N 1
ATOM 2387 C CA . TYR A 1 300 ? -4.103 12.854 14.184 1.00 96.38 300 TYR A CA 1
ATOM 2388 C C . TYR A 1 300 ? -4.742 12.788 12.790 1.00 96.38 300 TYR A C 1
ATOM 2390 O O . TYR A 1 300 ? -5.895 12.374 12.658 1.00 96.38 300 TYR A O 1
ATOM 2398 N N . PHE A 1 301 ? -4.000 13.210 11.759 1.00 96.38 301 PHE A N 1
ATOM 2399 C CA . PHE A 1 301 ? -4.418 13.248 10.355 1.00 96.38 301 PHE A CA 1
ATOM 2400 C C . PHE A 1 301 ? -5.648 14.130 10.080 1.00 96.38 301 PHE A C 1
ATOM 2402 O O . PHE A 1 301 ? -6.385 13.871 9.132 1.00 96.38 301 PHE A O 1
ATOM 2409 N N . GLU A 1 302 ? -5.901 15.164 10.889 1.00 93.88 302 GLU A N 1
ATOM 2410 C CA . GLU A 1 302 ? -7.098 16.013 10.772 1.00 93.88 302 GLU A CA 1
ATOM 2411 C C . GLU A 1 302 ? -7.300 16.610 9.370 1.00 93.88 302 GLU A C 1
ATOM 2413 O O . GLU A 1 302 ? -8.413 16.603 8.846 1.00 93.88 302 GLU A O 1
ATOM 2418 N N . THR A 1 303 ? -6.221 17.077 8.741 1.00 91.81 303 THR A N 1
ATOM 2419 C CA . THR A 1 303 ? -6.249 17.747 7.430 1.00 91.81 303 THR A CA 1
ATOM 2420 C C . THR A 1 303 ? -5.781 16.859 6.276 1.00 91.81 303 THR A C 1
ATOM 2422 O O . THR A 1 303 ? -5.685 17.322 5.140 1.00 91.81 303 THR A O 1
ATOM 2425 N N . GLN A 1 304 ? -5.473 15.587 6.544 1.00 90.69 304 GLN A N 1
ATOM 2426 C CA . GLN A 1 304 ? -4.905 14.677 5.552 1.00 90.69 304 GLN A CA 1
ATOM 2427 C C . GLN A 1 304 ? -5.994 13.800 4.941 1.00 90.69 304 GLN A C 1
ATOM 2429 O O . GLN A 1 304 ? -6.686 13.063 5.638 1.00 90.69 304 GLN A O 1
ATOM 2434 N N . SER A 1 305 ? -6.116 13.857 3.617 1.00 88.81 305 SER A N 1
ATOM 2435 C CA . SER A 1 305 ? -6.953 12.941 2.837 1.00 88.81 305 SER A CA 1
ATOM 2436 C C . SER A 1 305 ? -6.197 11.699 2.360 1.00 88.81 305 SER A C 1
ATOM 2438 O O . SER A 1 305 ? -6.818 10.777 1.844 1.00 88.81 305 SER A O 1
ATOM 2440 N N . GLU A 1 306 ? -4.868 11.690 2.493 1.00 91.75 306 GLU A N 1
ATOM 2441 C CA . GLU A 1 306 ? -3.978 10.633 2.011 1.00 91.75 306 GLU A CA 1
ATOM 2442 C C . GLU A 1 306 ? -2.813 10.431 2.985 1.00 91.75 306 GLU A C 1
ATOM 2444 O O . GLU A 1 306 ? -2.310 11.383 3.586 1.00 91.75 306 GLU A O 1
ATOM 2449 N N . LEU A 1 307 ? -2.357 9.188 3.110 1.00 94.19 307 LEU A N 1
ATOM 2450 C CA . LEU A 1 307 ? -1.168 8.797 3.852 1.00 94.19 307 LEU A CA 1
ATOM 2451 C C . LEU A 1 307 ? 0.028 8.657 2.907 1.00 94.19 307 LEU A C 1
ATOM 2453 O O . LEU A 1 307 ? -0.099 8.277 1.736 1.00 94.19 307 LEU A O 1
ATOM 2457 N N . SER A 1 308 ? 1.229 8.921 3.428 1.00 92.88 308 SER A N 1
ATOM 2458 C CA . SER A 1 308 ? 2.447 8.679 2.656 1.00 92.88 308 SER A CA 1
ATOM 2459 C C . SER A 1 308 ? 2.578 7.195 2.326 1.00 92.88 308 SER A C 1
ATOM 2461 O O . SER A 1 308 ? 2.200 6.322 3.113 1.00 92.88 308 SER A O 1
ATOM 2463 N N . PHE A 1 309 ? 3.130 6.897 1.150 1.00 91.88 309 PHE A N 1
ATOM 2464 C CA . PHE A 1 309 ? 3.202 5.513 0.706 1.00 91.88 309 PHE A CA 1
ATOM 2465 C C . PHE A 1 309 ? 4.124 4.667 1.594 1.00 91.88 309 PHE A C 1
ATOM 2467 O O . PHE A 1 309 ? 3.806 3.513 1.858 1.00 91.88 309 PHE A O 1
ATOM 2474 N N . ASP A 1 310 ? 5.178 5.262 2.157 1.00 92.12 310 ASP A N 1
ATOM 2475 C CA . ASP A 1 310 ? 6.063 4.604 3.127 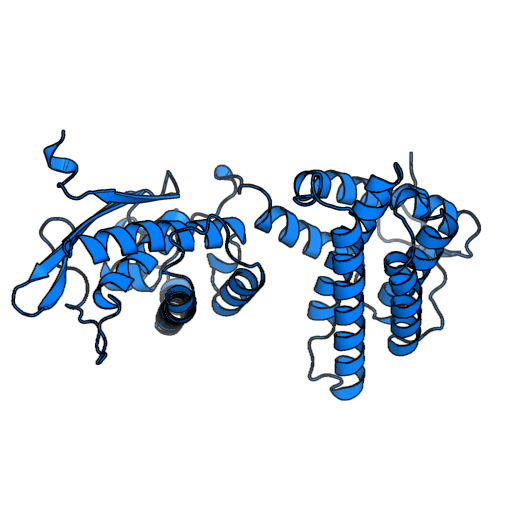1.00 92.12 310 ASP A CA 1
ATOM 2476 C C . ASP A 1 310 ? 5.318 4.104 4.366 1.00 92.12 310 ASP A C 1
ATOM 2478 O O . ASP A 1 310 ? 5.602 3.011 4.856 1.00 92.12 310 ASP A O 1
ATOM 2482 N N . ILE A 1 311 ? 4.324 4.863 4.853 1.00 95.81 311 ILE A N 1
ATOM 2483 C CA . ILE A 1 311 ? 3.487 4.405 5.966 1.00 95.81 311 ILE A CA 1
ATOM 2484 C C . ILE A 1 311 ? 2.764 3.128 5.543 1.00 95.81 311 ILE A C 1
ATOM 2486 O O . ILE A 1 311 ? 2.846 2.121 6.235 1.00 95.81 311 ILE A O 1
ATOM 2490 N N . LEU A 1 312 ? 2.113 3.137 4.380 1.00 96.75 312 LEU A N 1
ATOM 2491 C CA . LEU A 1 312 ? 1.337 1.998 3.887 1.00 96.75 312 LEU A CA 1
ATOM 2492 C C . LEU A 1 312 ? 2.213 0.778 3.539 1.00 96.75 312 LEU A C 1
ATOM 2494 O O . LEU A 1 312 ? 1.796 -0.355 3.779 1.00 96.75 312 LEU A O 1
ATOM 2498 N N . LYS A 1 313 ? 3.433 0.981 3.020 1.00 93.31 313 LYS A N 1
ATOM 2499 C CA . LYS A 1 313 ? 4.419 -0.094 2.811 1.00 93.31 313 LYS A CA 1
ATOM 2500 C C . LYS A 1 313 ? 4.779 -0.761 4.138 1.00 93.31 313 LYS A C 1
ATOM 2502 O O . LYS A 1 313 ? 4.734 -1.986 4.230 1.00 93.31 313 LYS A O 1
ATOM 2507 N N . ASN A 1 314 ? 5.042 0.027 5.179 1.00 96.31 314 ASN A N 1
ATOM 2508 C CA . ASN A 1 314 ? 5.322 -0.498 6.515 1.00 96.31 314 ASN A CA 1
ATOM 2509 C C . ASN A 1 314 ? 4.100 -1.205 7.124 1.00 96.31 314 ASN A C 1
ATOM 2511 O O . ASN A 1 314 ? 4.253 -2.299 7.654 1.00 96.31 314 ASN A O 1
ATOM 2515 N N . VAL A 1 315 ? 2.882 -0.662 6.977 1.00 97.44 315 VAL A N 1
ATOM 2516 C CA . VAL A 1 315 ? 1.636 -1.348 7.388 1.00 97.44 315 VAL A CA 1
ATOM 2517 C C . VAL A 1 315 ? 1.575 -2.757 6.787 1.00 97.44 315 VAL A C 1
ATOM 2519 O O . VAL A 1 315 ? 1.327 -3.726 7.499 1.00 97.44 315 VAL A O 1
ATOM 2522 N N . LYS A 1 316 ? 1.864 -2.889 5.487 1.00 95.31 316 LYS A N 1
ATOM 2523 C CA . LYS A 1 316 ? 1.864 -4.183 4.787 1.00 95.31 316 LYS A CA 1
ATOM 2524 C C . LYS A 1 316 ? 2.967 -5.125 5.265 1.00 95.31 316 LYS A C 1
ATOM 2526 O O . LYS A 1 316 ? 2.738 -6.325 5.338 1.00 95.31 316 LYS A O 1
ATOM 2531 N N . GLN A 1 317 ? 4.123 -4.601 5.667 1.00 95.12 317 GLN A N 1
ATOM 2532 C CA . GLN A 1 317 ? 5.168 -5.410 6.304 1.00 95.12 317 GLN A CA 1
ATOM 2533 C C . GLN A 1 317 ? 4.729 -5.963 7.668 1.00 95.12 317 GLN A C 1
ATOM 2535 O O . GLN A 1 317 ? 5.021 -7.119 7.963 1.00 95.12 317 GLN A O 1
ATOM 2540 N N . PHE A 1 318 ? 4.002 -5.184 8.481 1.00 96.50 318 PHE A N 1
ATOM 2541 C CA . PHE A 1 318 ? 3.475 -5.660 9.771 1.00 96.50 318 PHE A CA 1
ATOM 2542 C C . PHE A 1 318 ? 2.542 -6.860 9.595 1.00 96.50 318 PHE A C 1
ATOM 2544 O O . PHE A 1 318 ? 2.636 -7.834 10.341 1.00 96.50 318 PHE A O 1
ATOM 2551 N N . VAL A 1 319 ? 1.655 -6.793 8.601 1.00 97.44 319 VAL A N 1
ATOM 2552 C CA . VAL A 1 319 ? 0.624 -7.813 8.367 1.00 97.44 319 VAL A CA 1
ATOM 2553 C C . VAL A 1 319 ? 1.050 -8.912 7.390 1.00 97.44 319 VAL A C 1
ATOM 2555 O O . VAL A 1 319 ? 0.236 -9.768 7.047 1.00 97.44 319 VAL A O 1
ATOM 2558 N N . GLN A 1 320 ? 2.311 -8.923 6.955 1.00 95.50 320 GLN A N 1
ATOM 2559 C CA . GLN A 1 320 ? 2.806 -9.914 6.007 1.00 95.50 320 GLN A CA 1
ATOM 2560 C C . GLN A 1 320 ? 2.614 -11.338 6.553 1.00 95.50 320 GLN A C 1
ATOM 2562 O O . GLN A 1 320 ? 3.034 -11.662 7.666 1.00 95.50 320 GLN A O 1
ATOM 2567 N N . GLY A 1 321 ? 2.001 -12.205 5.743 1.00 95.25 321 GLY A N 1
ATOM 2568 C CA . GLY A 1 321 ? 1.712 -13.596 6.112 1.00 95.25 321 GLY A CA 1
ATOM 2569 C C . GLY A 1 321 ? 0.406 -13.810 6.888 1.00 95.25 321 GLY A C 1
ATOM 2570 O O . GLY A 1 321 ? 0.077 -14.954 7.200 1.00 95.25 321 GLY A O 1
ATOM 2571 N N . TYR A 1 322 ? -0.357 -12.750 7.166 1.00 98.06 322 TYR A N 1
ATOM 2572 C CA . TYR A 1 322 ? -1.739 -12.852 7.639 1.00 98.06 322 TYR A CA 1
ATOM 2573 C C . TYR A 1 322 ? -2.720 -12.737 6.472 1.00 98.06 322 TYR A C 1
ATOM 2575 O O . TYR A 1 322 ? -2.393 -12.202 5.416 1.00 98.06 322 TYR A O 1
ATOM 2583 N N . GLU A 1 323 ? -3.951 -13.209 6.661 1.00 97.56 323 GLU A N 1
ATOM 2584 C CA . GLU A 1 323 ? -4.983 -13.195 5.617 1.00 97.56 323 GLU A CA 1
ATOM 2585 C C . GLU A 1 323 ? -5.260 -11.778 5.091 1.00 97.56 323 GLU A C 1
ATOM 2587 O O . GLU A 1 323 ? -5.478 -11.590 3.898 1.00 97.56 323 GLU A O 1
ATOM 2592 N N . VAL A 1 324 ? -5.150 -10.760 5.950 1.00 97.81 324 VAL A N 1
ATOM 2593 C CA . VAL A 1 324 ? -5.341 -9.353 5.576 1.00 97.81 324 VAL A CA 1
ATOM 2594 C C . VAL A 1 324 ? -4.268 -8.818 4.623 1.00 97.81 324 VAL A C 1
ATOM 2596 O O . VAL A 1 324 ? -4.477 -7.781 3.997 1.00 97.81 324 VAL A O 1
ATOM 2599 N N . ASP A 1 325 ? -3.142 -9.518 4.453 1.00 96.38 325 ASP A N 1
ATOM 2600 C CA . ASP A 1 325 ? -2.098 -9.128 3.503 1.00 96.38 325 ASP A CA 1
ATOM 2601 C C . ASP A 1 325 ? -2.594 -9.152 2.053 1.00 96.38 325 ASP A C 1
ATOM 2603 O O . ASP A 1 325 ? -2.027 -8.486 1.205 1.00 96.38 325 ASP A O 1
ATOM 2607 N N . VAL A 1 326 ? -3.696 -9.820 1.708 1.00 95.25 326 VAL A N 1
ATOM 2608 C CA . VAL A 1 326 ? -4.231 -9.695 0.337 1.00 95.25 326 VAL A CA 1
ATOM 2609 C C . VAL A 1 326 ? -4.954 -8.363 0.089 1.00 95.25 326 VAL A C 1
ATOM 2611 O O . VAL A 1 326 ? -5.294 -8.042 -1.049 1.00 95.25 326 VAL A O 1
ATOM 2614 N N . CYS A 1 327 ? -5.210 -7.564 1.131 1.00 96.50 327 CYS A N 1
ATOM 2615 C CA . CYS A 1 327 ? -5.904 -6.290 0.983 1.00 96.50 327 CYS A CA 1
ATOM 2616 C C . CYS A 1 327 ? -5.020 -5.240 0.275 1.00 96.50 327 CYS A C 1
ATOM 2618 O O . CYS A 1 327 ? -3.816 -5.133 0.559 1.00 96.50 327 CYS A O 1
ATOM 2620 N N . PRO A 1 328 ? -5.612 -4.420 -0.617 1.00 95.88 328 PRO A N 1
ATOM 2621 C CA . PRO A 1 328 ? -4.890 -3.367 -1.319 1.00 95.88 328 PRO A CA 1
ATOM 2622 C C . PRO A 1 328 ? -4.539 -2.204 -0.381 1.00 95.88 328 PRO A C 1
ATOM 2624 O O . PRO A 1 328 ? -5.255 -1.923 0.583 1.00 95.88 328 PRO A O 1
ATOM 2627 N N . TYR A 1 329 ? -3.460 -1.481 -0.695 1.00 96.25 329 TYR A N 1
ATOM 2628 C CA . TYR A 1 329 ? -2.979 -0.337 0.091 1.00 96.25 329 TYR A CA 1
ATOM 2629 C C . TYR A 1 329 ? -4.060 0.727 0.334 1.00 96.25 329 TYR A C 1
ATOM 2631 O O . TYR A 1 329 ? -4.173 1.236 1.448 1.00 96.25 329 TYR A O 1
ATOM 2639 N N . ALA A 1 330 ? -4.882 1.030 -0.674 1.00 96.12 330 ALA A N 1
ATOM 2640 C CA . ALA A 1 330 ? -5.972 2.000 -0.570 1.00 96.12 330 ALA A CA 1
ATOM 2641 C C . ALA A 1 330 ? -7.017 1.610 0.492 1.00 96.12 330 ALA A C 1
ATOM 2643 O O . ALA A 1 330 ? -7.622 2.477 1.121 1.00 96.12 330 ALA A O 1
ATOM 2644 N N . LEU A 1 331 ? -7.217 0.310 0.736 1.00 97.25 331 LEU A N 1
ATOM 2645 C CA . LEU A 1 331 ? -8.156 -0.155 1.755 1.00 97.25 331 LEU A CA 1
ATOM 2646 C C . LEU A 1 331 ? -7.592 0.029 3.170 1.00 97.25 331 LEU A C 1
ATOM 2648 O O . LEU A 1 331 ? -8.332 0.434 4.065 1.00 97.25 331 LEU A O 1
ATOM 2652 N N . PHE A 1 332 ? -6.288 -0.201 3.362 1.00 97.81 332 PHE A N 1
ATOM 2653 C CA . PHE A 1 332 ? -5.602 0.130 4.616 1.00 97.81 332 PHE A CA 1
ATOM 2654 C C . PHE A 1 332 ? -5.611 1.635 4.883 1.00 97.81 332 PHE A C 1
ATOM 2656 O O . PHE A 1 332 ? -5.925 2.048 5.994 1.00 97.81 332 PHE A O 1
ATOM 2663 N N . GLU A 1 333 ? -5.324 2.455 3.867 1.00 97.62 333 GLU A N 1
ATOM 2664 C CA . GLU A 1 333 ? -5.393 3.916 3.978 1.00 97.62 333 GLU A CA 1
ATOM 2665 C C . GLU A 1 333 ? -6.777 4.370 4.444 1.00 97.62 333 GLU A C 1
ATOM 2667 O O . GLU A 1 333 ? -6.883 5.112 5.420 1.00 97.62 333 GLU A O 1
ATOM 2672 N N . LYS A 1 334 ? -7.835 3.849 3.810 1.00 96.88 334 LYS A N 1
ATOM 2673 C CA . LYS A 1 334 ? -9.215 4.107 4.222 1.00 96.88 334 LYS A CA 1
ATOM 2674 C C . LYS A 1 334 ? -9.462 3.697 5.674 1.00 96.88 334 LYS A C 1
ATOM 2676 O O . LYS A 1 334 ? -10.031 4.476 6.430 1.00 96.88 334 LYS A O 1
ATOM 2681 N N . ALA A 1 335 ? -9.039 2.494 6.069 1.00 98.25 335 ALA A N 1
ATOM 2682 C CA . ALA A 1 335 ? -9.261 1.985 7.420 1.00 98.25 335 ALA A CA 1
ATOM 2683 C C . ALA A 1 335 ? -8.602 2.860 8.490 1.00 98.25 335 ALA A C 1
ATOM 2685 O O . ALA A 1 335 ? -9.221 3.177 9.504 1.00 98.25 335 ALA A O 1
ATOM 2686 N N . ILE A 1 336 ? -7.371 3.296 8.227 1.00 98.44 336 ILE A N 1
ATOM 2687 C CA . ILE A 1 336 ? -6.627 4.180 9.117 1.00 98.44 336 ILE A CA 1
ATOM 2688 C C . ILE A 1 336 ? -7.317 5.547 9.190 1.00 98.44 336 ILE A C 1
ATOM 2690 O O . ILE A 1 336 ? -7.664 5.995 10.281 1.00 98.44 336 ILE A O 1
ATOM 2694 N N . LEU A 1 337 ? -7.565 6.204 8.053 1.00 98.12 337 LEU A N 1
ATOM 2695 C CA . LEU A 1 337 ? -8.134 7.557 8.033 1.00 98.12 337 LEU A CA 1
ATOM 2696 C C . LEU A 1 337 ? -9.546 7.617 8.636 1.00 98.12 337 LEU A C 1
ATOM 2698 O O . LEU A 1 337 ? -9.829 8.528 9.417 1.00 98.12 337 LEU A O 1
ATOM 2702 N N . ASP A 1 338 ? -10.408 6.637 8.348 1.00 98.12 338 ASP A N 1
ATOM 2703 C CA . ASP A 1 338 ? -11.748 6.552 8.943 1.00 98.12 338 ASP A CA 1
ATOM 2704 C C . ASP A 1 338 ? -11.676 6.288 10.454 1.00 98.12 338 ASP A C 1
ATOM 2706 O O . ASP A 1 338 ? -12.392 6.925 11.230 1.00 98.12 338 ASP A O 1
ATOM 2710 N N . GLY A 1 339 ? -10.768 5.408 10.891 1.00 98.50 339 GLY A N 1
ATOM 2711 C CA . GLY A 1 339 ? -10.505 5.172 12.311 1.00 98.50 339 GLY A CA 1
ATOM 2712 C C . GLY A 1 339 ? -10.076 6.450 13.034 1.00 98.50 339 GLY A C 1
ATOM 2713 O O . GLY A 1 339 ? -10.634 6.787 14.078 1.00 98.50 339 GLY A O 1
ATOM 2714 N N . TYR A 1 340 ? -9.150 7.220 12.451 1.00 98.44 340 TYR A N 1
ATOM 2715 C CA . TYR A 1 340 ? -8.711 8.497 13.021 1.00 98.44 340 TYR A CA 1
ATOM 2716 C C . TYR A 1 340 ? -9.789 9.578 12.993 1.00 98.44 340 TYR A C 1
ATOM 2718 O O . TYR A 1 340 ? -9.853 10.392 13.913 1.00 98.44 340 TYR A O 1
ATOM 2726 N N . LYS A 1 341 ? -10.672 9.576 11.991 1.00 98.38 341 LYS A N 1
ATOM 2727 C CA . LYS A 1 341 ? -11.833 10.469 11.970 1.00 98.38 341 LYS A CA 1
ATOM 2728 C C . LYS A 1 341 ? -12.725 10.240 13.191 1.00 98.38 341 LYS A C 1
ATOM 2730 O O . LYS A 1 341 ? -13.018 11.194 13.904 1.00 98.38 341 LYS A O 1
ATOM 2735 N N . VAL A 1 342 ? -13.100 8.991 13.471 1.00 98.56 342 VAL A N 1
ATOM 2736 C CA . VAL A 1 342 ? -13.934 8.648 14.640 1.00 98.56 342 VAL A CA 1
ATOM 2737 C C . VAL A 1 342 ? -13.167 8.844 15.954 1.00 98.56 342 VAL A C 1
ATOM 2739 O O . VAL A 1 342 ? -13.732 9.345 16.924 1.00 98.56 342 VAL A O 1
ATOM 2742 N N . PHE A 1 343 ? -11.870 8.525 15.988 1.00 98.31 343 PHE A N 1
ATOM 2743 C CA . PHE A 1 343 ? -11.002 8.787 17.140 1.00 98.31 343 PHE A CA 1
ATOM 2744 C C . PHE A 1 343 ? -11.017 10.263 17.556 1.00 98.31 343 PHE A C 1
ATOM 2746 O O . PHE A 1 343 ? -11.151 10.561 18.742 1.00 98.31 343 PHE A O 1
ATOM 2753 N N . ARG A 1 344 ? -10.899 11.194 16.599 1.00 97.75 344 ARG A N 1
ATOM 2754 C CA . ARG A 1 344 ? -10.914 12.638 16.889 1.00 97.75 344 ARG A CA 1
ATOM 2755 C C . ARG A 1 344 ? -12.240 13.068 17.517 1.00 97.75 344 ARG A C 1
ATOM 2757 O O . ARG A 1 344 ? -12.222 13.775 18.521 1.00 97.75 344 ARG A O 1
ATOM 2764 N N . GLU A 1 345 ? -13.365 12.578 17.002 1.00 98.00 345 GLU A N 1
ATOM 2765 C CA . GLU A 1 345 ? -14.688 12.850 17.580 1.00 98.00 345 GLU A CA 1
ATOM 2766 C C . GLU A 1 345 ? -14.820 12.316 19.016 1.00 98.00 345 GLU A C 1
ATOM 2768 O O . GLU A 1 345 ? -15.295 13.023 19.909 1.00 98.00 345 GLU A O 1
ATOM 2773 N N . LEU A 1 346 ? -14.341 11.093 19.275 1.00 96.75 346 LEU A N 1
ATOM 2774 C CA . LEU A 1 346 ? -14.317 10.511 20.622 1.00 96.75 346 LEU A CA 1
ATOM 2775 C C . LEU A 1 346 ? -13.420 11.305 21.571 1.00 96.75 346 LEU A C 1
ATOM 2777 O O . LEU A 1 346 ? -13.800 11.548 22.715 1.00 96.75 346 LEU A O 1
ATOM 2781 N N . LYS A 1 347 ? -12.254 11.745 21.094 1.00 94.75 347 LYS A N 1
ATOM 2782 C CA . LYS A 1 347 ? -11.313 12.553 21.869 1.00 94.75 347 LYS A CA 1
ATOM 2783 C C . LYS A 1 347 ? -11.901 13.913 22.253 1.00 94.75 347 LYS A C 1
ATOM 2785 O O . LYS A 1 347 ? -11.669 14.360 23.372 1.00 94.75 347 LYS A O 1
ATOM 2790 N N . ILE A 1 348 ? -12.666 14.549 21.362 1.00 95.00 348 ILE A N 1
ATOM 2791 C CA . ILE A 1 348 ? -13.339 15.832 21.627 1.00 95.00 348 ILE A CA 1
ATOM 2792 C C . ILE A 1 348 ? -14.473 15.658 22.643 1.00 95.00 348 ILE A C 1
ATOM 2794 O O . ILE A 1 348 ? -14.598 16.448 23.577 1.00 95.00 348 ILE A O 1
ATOM 2798 N N . ASN A 1 349 ? -15.308 14.632 22.467 1.00 95.38 349 ASN A N 1
ATOM 2799 C CA . ASN A 1 349 ? -16.557 14.502 23.218 1.00 95.38 349 ASN A CA 1
ATOM 2800 C C . ASN A 1 349 ? -16.434 13.656 24.497 1.00 95.38 349 ASN A C 1
ATOM 2802 O O . ASN A 1 349 ? -17.320 13.706 25.350 1.00 95.38 349 ASN A O 1
ATOM 2806 N N . GLY A 1 350 ? -15.391 12.829 24.625 1.00 93.12 350 GLY A N 1
ATOM 2807 C CA . GLY A 1 350 ? -15.198 11.875 25.728 1.00 93.12 350 GLY A CA 1
ATOM 2808 C C . GLY A 1 350 ? -16.226 10.733 25.774 1.00 93.12 350 GLY A C 1
ATOM 2809 O O . GLY A 1 350 ? -16.212 9.900 26.685 1.00 93.12 350 GLY A O 1
ATOM 2810 N N . ARG A 1 351 ? -17.154 10.707 24.814 1.00 95.19 351 ARG A N 1
ATOM 2811 C CA . ARG A 1 351 ? -18.255 9.751 24.696 1.00 95.19 351 ARG A CA 1
ATOM 2812 C C . ARG A 1 351 ? -18.808 9.721 23.274 1.00 95.19 351 ARG A C 1
ATOM 2814 O O . ARG A 1 351 ? -18.553 10.627 22.480 1.00 95.19 351 ARG A O 1
ATOM 2821 N N . GLY A 1 352 ? -19.636 8.726 22.993 1.00 97.06 352 GLY A N 1
ATOM 2822 C CA . GLY A 1 352 ? -20.443 8.645 21.780 1.00 97.06 352 GLY A CA 1
ATOM 2823 C C . GLY A 1 352 ? -20.643 7.206 21.338 1.00 97.06 352 GLY A C 1
ATOM 2824 O O . GLY A 1 352 ? -20.423 6.271 22.105 1.00 97.06 352 GLY A O 1
ATOM 2825 N N . TYR A 1 353 ? -21.047 7.041 20.089 1.00 98.31 353 TYR A N 1
ATOM 2826 C CA . TYR A 1 353 ? -21.353 5.762 19.475 1.00 98.31 353 TYR A CA 1
ATOM 2827 C C . TYR A 1 353 ? -20.498 5.577 18.228 1.00 98.31 353 TYR A C 1
ATOM 2829 O O . TYR A 1 353 ? -20.473 6.434 17.345 1.00 98.31 353 TYR A O 1
ATOM 2837 N N . ILE A 1 354 ? -19.813 4.440 18.162 1.00 98.44 354 ILE A N 1
ATOM 2838 C CA . ILE A 1 354 ? -19.072 3.986 16.989 1.00 98.44 354 ILE A CA 1
ATOM 2839 C C . ILE A 1 354 ? -19.990 3.061 16.196 1.00 98.44 354 ILE A C 1
ATOM 2841 O O . ILE A 1 354 ? -20.438 2.038 16.718 1.00 98.44 354 ILE A O 1
ATOM 2845 N N . ILE A 1 355 ? -20.263 3.411 14.943 1.00 98.56 355 ILE A N 1
ATOM 2846 C CA . ILE A 1 355 ? -21.179 2.692 14.058 1.00 98.56 355 ILE A CA 1
ATOM 2847 C C . ILE A 1 355 ? -20.357 2.035 12.957 1.00 98.56 355 ILE A C 1
ATOM 2849 O O . ILE A 1 355 ? -19.714 2.715 12.161 1.00 98.56 355 ILE A O 1
ATOM 2853 N N . GLY A 1 356 ? -20.362 0.708 12.925 1.00 98.31 356 GLY A N 1
ATOM 2854 C CA . GLY A 1 356 ? -19.601 -0.079 11.966 1.00 98.31 356 GLY A CA 1
ATOM 2855 C C . GLY A 1 356 ? -20.497 -0.815 10.977 1.00 98.31 356 GLY A C 1
ATOM 2856 O O . GLY A 1 356 ? -21.452 -1.467 11.397 1.00 98.31 356 GLY A O 1
ATOM 2857 N N . SER A 1 357 ? -20.160 -0.768 9.684 1.00 97.69 357 SER A N 1
ATOM 2858 C CA . SER A 1 357 ? -20.821 -1.552 8.630 1.00 97.69 357 SER A CA 1
ATOM 2859 C C . SER A 1 357 ? -19.794 -2.240 7.731 1.00 97.69 357 SER A C 1
ATOM 2861 O O . SER A 1 357 ? -19.029 -1.587 7.017 1.00 97.69 357 SER A O 1
ATOM 2863 N N . ARG A 1 358 ? -19.792 -3.579 7.732 1.00 95.69 358 ARG A N 1
ATOM 2864 C CA . ARG A 1 358 ? -18.935 -4.397 6.856 1.00 95.69 358 ARG A CA 1
ATOM 2865 C C . ARG A 1 358 ? -19.369 -4.341 5.399 1.00 95.69 358 ARG A C 1
ATOM 2867 O O . ARG A 1 358 ? -18.509 -4.407 4.524 1.00 95.69 358 ARG A O 1
ATOM 2874 N N . GLU A 1 359 ? -20.670 -4.219 5.140 1.00 93.50 359 GLU A N 1
ATOM 2875 C CA . GLU A 1 359 ? -21.217 -4.112 3.782 1.00 93.50 359 GLU A CA 1
ATOM 2876 C C . GLU A 1 359 ? -20.754 -2.817 3.111 1.00 93.50 359 GLU A C 1
ATOM 2878 O O . GLU A 1 359 ? -20.210 -2.840 2.009 1.00 93.50 359 GLU A O 1
ATOM 2883 N N . LYS A 1 360 ? -20.884 -1.690 3.820 1.00 94.94 360 LYS A N 1
ATOM 2884 C CA . LYS A 1 360 ? -20.427 -0.381 3.335 1.00 94.94 360 LYS A CA 1
ATOM 2885 C C . LYS A 1 360 ? -18.916 -0.187 3.469 1.00 94.94 360 LYS A C 1
ATOM 2887 O O . LYS A 1 360 ? -18.390 0.797 2.951 1.00 94.94 360 LYS A O 1
ATOM 2892 N N . ARG A 1 361 ? -18.228 -1.089 4.186 1.00 97.12 361 ARG A N 1
ATOM 2893 C CA . ARG A 1 361 ? -16.847 -0.919 4.666 1.00 97.12 361 ARG A CA 1
ATOM 2894 C C . ARG A 1 361 ? -16.666 0.483 5.248 1.00 97.12 361 ARG A C 1
ATOM 2896 O O . ARG A 1 361 ? -15.839 1.252 4.760 1.00 97.12 361 ARG A O 1
ATOM 2903 N N . SER A 1 362 ? -17.484 0.848 6.234 1.00 97.38 362 SER A N 1
ATOM 2904 C CA . SER A 1 362 ? -17.492 2.185 6.841 1.00 97.38 362 SER A CA 1
ATOM 2905 C C . SER A 1 362 ? -17.510 2.135 8.366 1.00 97.38 362 SER A C 1
ATOM 2907 O O . SER A 1 362 ? -18.082 1.221 8.966 1.00 97.38 362 SER A O 1
ATOM 2909 N N . LEU A 1 363 ? -16.874 3.143 8.967 1.00 98.38 363 LEU A N 1
ATOM 2910 C CA . LEU A 1 363 ? -16.897 3.423 10.396 1.00 98.38 363 LEU A CA 1
ATOM 2911 C C . LEU A 1 363 ? -17.313 4.884 10.605 1.00 98.38 363 LEU A C 1
ATOM 2913 O O . LEU A 1 363 ? -16.721 5.791 10.021 1.00 98.38 363 LEU A O 1
ATOM 2917 N N . GLU A 1 364 ? -18.334 5.108 11.421 1.00 98.31 364 GLU A N 1
ATOM 2918 C CA . GLU A 1 364 ? -18.933 6.424 11.641 1.00 98.31 364 GLU A CA 1
ATOM 2919 C C . GLU A 1 364 ? -19.076 6.727 13.136 1.00 98.31 364 GLU A C 1
ATOM 2921 O O . GLU A 1 364 ? -19.131 5.825 13.974 1.00 98.31 364 GLU A O 1
ATOM 2926 N N . TYR A 1 365 ? -19.126 8.017 13.465 1.00 98.38 365 TYR A N 1
ATOM 2927 C CA . TYR A 1 365 ? -19.352 8.520 14.816 1.00 98.38 365 TYR A CA 1
ATOM 2928 C C . TYR A 1 365 ? -20.756 9.114 14.927 1.00 98.38 365 TYR A C 1
ATOM 2930 O O . TYR A 1 365 ? -21.197 9.829 14.027 1.00 98.38 365 TYR A O 1
ATOM 2938 N N . SER A 1 366 ? -21.416 8.891 16.061 1.00 97.69 366 SER A N 1
ATOM 2939 C CA . SER A 1 366 ? -22.612 9.629 16.466 1.00 97.69 366 SER A CA 1
ATOM 2940 C C . SER A 1 366 ? -22.526 10.023 17.937 1.00 97.69 366 SER A C 1
ATOM 2942 O O . SER A 1 366 ? -22.079 9.239 18.772 1.00 97.69 366 SER A O 1
ATOM 2944 N N . LEU A 1 367 ? -22.985 11.228 18.279 1.00 96.19 367 LEU A N 1
ATOM 2945 C CA . LEU A 1 367 ? -23.086 11.654 19.678 1.00 96.19 367 LEU A CA 1
ATOM 2946 C C . LEU A 1 367 ? -24.304 11.025 20.375 1.00 96.19 367 LEU A C 1
ATOM 2948 O O . LEU A 1 367 ? -24.257 10.721 21.568 1.00 96.19 367 LEU A O 1
ATOM 2952 N N . GLU A 1 368 ? -25.385 10.823 19.622 1.00 93.69 368 GLU A N 1
ATOM 2953 C CA . GLU A 1 368 ? -26.636 10.224 20.086 1.00 93.69 368 GLU A CA 1
ATOM 2954 C C . GLU A 1 368 ? -26.730 8.761 19.660 1.00 93.69 368 GLU A C 1
ATOM 2956 O O . GLU A 1 368 ? -26.097 8.339 18.687 1.00 93.69 368 GLU A O 1
ATOM 2961 N N . ASN A 1 369 ? -27.520 7.978 20.392 1.00 89.44 369 ASN A N 1
ATOM 2962 C CA . ASN A 1 369 ? -27.734 6.580 20.056 1.00 89.44 369 ASN A CA 1
ATOM 2963 C C . ASN A 1 369 ? -28.526 6.504 18.742 1.00 89.44 369 ASN A C 1
ATOM 2965 O O . ASN A 1 369 ? -29.688 6.912 18.711 1.00 89.44 369 ASN A O 1
ATOM 2969 N N . PRO A 1 370 ? -27.956 5.951 17.661 1.00 85.31 370 PRO A N 1
ATOM 2970 C CA . PRO A 1 370 ? -28.636 5.906 16.369 1.00 85.31 370 PRO A CA 1
ATOM 2971 C C . PRO A 1 370 ? -29.902 5.033 16.383 1.00 85.31 370 PRO A C 1
ATOM 2973 O O . PRO A 1 370 ? -30.721 5.152 15.479 1.00 85.31 370 PRO A O 1
ATOM 2976 N N . ARG A 1 371 ? -30.091 4.179 17.400 1.00 80.50 371 ARG A N 1
ATOM 2977 C CA . ARG A 1 371 ? -31.323 3.392 17.582 1.00 80.50 371 ARG A CA 1
ATOM 2978 C C . ARG A 1 371 ? -32.493 4.192 18.148 1.00 80.50 371 ARG A C 1
ATOM 2980 O O . ARG A 1 371 ? -33.616 3.723 18.049 1.00 80.50 371 ARG A O 1
ATOM 2987 N N . ASP A 1 372 ? -32.234 5.364 18.724 1.00 75.56 372 ASP A N 1
ATOM 2988 C CA . ASP A 1 372 ? -33.278 6.223 19.294 1.00 75.56 372 ASP A CA 1
ATOM 2989 C C . ASP A 1 372 ? -33.839 7.206 18.242 1.00 75.56 372 ASP A C 1
ATOM 2991 O O . ASP A 1 372 ? -34.835 7.883 18.490 1.00 75.56 372 ASP A O 1
ATOM 2995 N N . ALA A 1 373 ? -33.208 7.283 17.061 1.00 60.19 373 ALA A N 1
ATOM 2996 C CA . ALA A 1 373 ? -33.601 8.136 15.933 1.00 60.19 373 ALA A CA 1
ATOM 2997 C C . ALA A 1 373 ? -34.545 7.444 14.921 1.00 60.19 373 ALA A C 1
ATOM 2999 O O . ALA A 1 373 ? -34.962 8.066 13.941 1.00 60.19 373 ALA A O 1
ATOM 3000 N N . THR A 1 374 ? -34.867 6.169 15.153 1.00 47.62 374 THR A N 1
ATOM 3001 C CA . THR A 1 374 ? -35.815 5.334 14.393 1.00 47.62 374 THR A CA 1
ATOM 3002 C C . THR A 1 374 ? -36.955 4.906 15.292 1.00 47.62 374 THR A C 1
ATOM 3004 O O . THR A 1 374 ? -38.114 4.927 14.822 1.00 47.62 374 THR A O 1
#

pLDDT: mean 93.09, std 7.08, range [47.62, 98.75]

Radius of gyration: 25.25 Å; chains: 1; bounding box: 64×45×73 Å